Protein AF-A0A2W6WNW1-F1 (afdb_monomer)

Secondary structure (DSSP, 8-state):
--------SSGGGPPPHHHHHHHHHHHHHHTTTS--GGG--EEEEE--SSS--S-HHHHHHHHHT---SEEEEEPS-SSHHHHHHHHHHHHHHTTSS-----------TT----TT--HHHH---GGGHHHHHHHHHHHHHTTS-EEEEEEEETTTTEEEEEEEESSPPSSPPPS----HHHHHHHS---PPB----SEEEEEEEEEEEE-TTS-EEEEEEEEEETTS-EEEEEEETT-HHHHHHHS-TTS--TT-EEEEEEETTEEEEEES--

Mean predicted aligned error: 8.84 Å

Radius of gyration: 24.18 Å; Cα contacts (8 Å, |Δi|>4): 450; chains: 1; bounding box: 57×36×64 Å

Nearest PDB structures (foldseek):
  6a9n-assembly1_B  TM=8.132E-01  e=1.565E-01  Cutibacterium acnes
  4z19-assembly1_A-2  TM=7.990E-01  e=8.531E-01  Yersinia pestis
  8d1u-assembly1_A  TM=7.433E-01  e=6.302E-01  Escherichia coli
  4ylt-assembly1_A-2  TM=7.762E-01  e=1.023E+00  Yersinia pestis
  3il3-assembly1_A-2  TM=4.148E-01  e=1.563E+00  Haemophilus influenzae

Solvent-accessible surface area (backbone atoms only — not comparable to full-atom values): 16237 Å² total; per-residue (Å²): 87,46,79,62,86,86,84,60,97,43,81,93,68,52,79,56,69,64,61,40,50,43,52,11,49,56,37,21,26,56,67,69,76,48,76,52,63,79,66,45,50,68,46,81,40,77,48,67,89,89,60,90,67,96,54,60,54,64,49,45,27,61,76,65,69,41,82,41,84,39,71,42,77,39,73,82,26,21,12,44,41,39,41,49,59,47,51,51,30,49,38,15,76,70,70,77,46,82,88,70,74,54,72,90,80,92,81,71,93,84,63,82,92,53,78,54,72,43,66,94,72,59,50,66,81,74,25,60,45,40,49,56,40,48,44,37,44,55,64,54,28,75,80,45,59,73,50,82,46,77,21,49,12,85,91,73,79,42,77,28,77,41,22,49,55,57,64,81,50,96,61,82,82,70,81,81,74,78,55,57,71,59,47,63,71,66,64,63,86,76,64,53,79,46,84,68,65,72,42,59,33,23,29,68,44,75,52,75,43,64,45,98,86,69,47,67,65,28,34,42,35,36,27,33,35,86,85,60,33,31,32,59,32,34,25,60,56,83,42,56,75,43,49,53,56,59,69,32,94,90,45,79,39,57,66,44,48,22,38,34,37,77,56,84,99,40,47,35,43,43,56,60,90,123

Foldseek 3Di:
DFFFDDDDPDPVPDDDVLVRVLRRVVRVQVVVVHDCLQVAQEDEAEDDPPDDDPDSQVVSCVSSVYDHVYTDYDDWWQQVVQVVLVVQLLCCLVVVHPDDEDDDDPDDPPDPPALQCDCVPNPDDTHCVLVVSVVSLVVVQVVWDKDKRWTATDPRPDIHIGMHGPDHYPDGDDNPPDCPVVCVVVVPDDAAEDEDDWAKWAFQDKDWDADPVRQTPWIKGWTQGPVRHTYIFIADSPLVVQVCCCVPPVDHRGRFMWTWDDDPPGTHTGTPDD

Structure (mmCIF, N/CA/C/O backbone):
data_AF-A0A2W6WNW1-F1
#
_entry.id   AF-A0A2W6WNW1-F1
#
loop_
_atom_site.group_PDB
_atom_site.id
_atom_site.type_symbol
_atom_site.label_atom_id
_atom_site.label_alt_id
_atom_site.label_c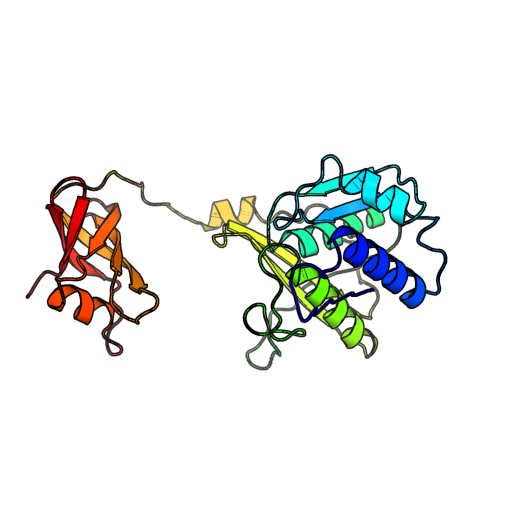omp_id
_atom_site.label_asym_id
_atom_site.label_entity_id
_atom_site.label_seq_id
_atom_site.pdbx_PDB_ins_code
_atom_site.Cartn_x
_atom_site.Cartn_y
_atom_site.Cartn_z
_atom_site.occupancy
_atom_site.B_iso_or_equiv
_atom_site.auth_seq_id
_atom_site.auth_comp_id
_atom_site.auth_asym_id
_atom_site.auth_atom_id
_atom_site.pdbx_PDB_model_num
ATOM 1 N N . MET A 1 1 ? 14.093 -5.531 -18.373 1.00 82.88 1 MET A N 1
ATOM 2 C CA . MET A 1 1 ? 13.563 -5.780 -17.007 1.00 82.88 1 MET A CA 1
ATOM 3 C C . MET A 1 1 ? 14.477 -6.738 -16.269 1.00 82.88 1 MET A C 1
ATOM 5 O O . MET A 1 1 ? 15.025 -7.634 -16.893 1.00 82.88 1 MET A O 1
ATOM 9 N N . GLY A 1 2 ? 14.669 -6.566 -14.962 1.00 78.19 2 GLY A N 1
ATOM 10 C CA . GLY A 1 2 ? 15.636 -7.367 -14.216 1.00 78.19 2 GLY A CA 1
ATOM 11 C C . GLY A 1 2 ? 15.292 -7.478 -12.740 1.00 78.19 2 GLY A C 1
ATOM 12 O O . GLY A 1 2 ? 14.710 -6.574 -12.153 1.00 78.19 2 GLY A O 1
ATOM 13 N N . GLU A 1 3 ? 15.626 -8.628 -12.166 1.00 83.50 3 GLU A N 1
ATOM 14 C CA . GLU A 1 3 ? 15.175 -9.056 -10.846 1.00 83.50 3 GLU A CA 1
ATOM 15 C C . GLU A 1 3 ? 16.278 -9.883 -10.180 1.00 83.50 3 GLU A C 1
ATOM 17 O O . GLU A 1 3 ? 16.820 -10.810 -10.790 1.00 83.50 3 GLU A O 1
ATOM 22 N N . ALA A 1 4 ? 16.610 -9.553 -8.934 1.00 84.62 4 ALA A N 1
ATOM 23 C CA . ALA A 1 4 ? 17.561 -10.281 -8.103 1.00 84.62 4 ALA A CA 1
ATOM 24 C C . ALA A 1 4 ? 16.885 -10.677 -6.784 1.00 84.62 4 ALA A C 1
ATOM 26 O O . ALA A 1 4 ? 16.105 -9.909 -6.224 1.00 84.62 4 ALA A O 1
ATOM 27 N N . ILE A 1 5 ? 17.172 -11.890 -6.314 1.00 85.19 5 ILE A N 1
ATOM 28 C CA . ILE A 1 5 ? 16.645 -12.458 -5.072 1.00 85.19 5 ILE A CA 1
ATOM 29 C C . ILE A 1 5 ? 17.810 -13.182 -4.398 1.00 85.19 5 ILE A C 1
ATOM 31 O O . ILE A 1 5 ? 18.483 -13.980 -5.049 1.00 85.19 5 ILE A O 1
ATOM 35 N N . ASP A 1 6 ? 18.018 -12.912 -3.113 1.00 87.56 6 ASP A N 1
ATOM 36 C CA . ASP A 1 6 ? 18.934 -13.649 -2.243 1.00 87.56 6 ASP A CA 1
ATOM 37 C C . ASP A 1 6 ? 18.131 -14.401 -1.169 1.00 87.56 6 ASP A C 1
ATOM 39 O O . ASP A 1 6 ? 17.056 -13.956 -0.756 1.00 87.56 6 ASP A O 1
ATOM 43 N N . ARG A 1 7 ? 18.618 -15.579 -0.775 1.00 86.81 7 ARG A N 1
ATOM 44 C CA . ARG A 1 7 ? 17.990 -16.493 0.196 1.00 86.81 7 ARG A CA 1
ATOM 45 C C . ARG A 1 7 ? 19.081 -17.205 1.011 1.00 86.81 7 ARG A C 1
ATOM 47 O O . ARG A 1 7 ? 19.266 -18.414 0.859 1.00 86.81 7 ARG A O 1
ATOM 54 N N . PRO A 1 8 ? 19.838 -16.469 1.840 1.00 87.56 8 PRO A N 1
ATOM 55 C CA . PRO A 1 8 ? 20.945 -17.026 2.602 1.00 87.56 8 PRO A CA 1
ATOM 56 C C . PRO A 1 8 ? 20.422 -17.893 3.754 1.00 87.56 8 PRO A C 1
ATOM 58 O O . PRO A 1 8 ? 19.382 -17.605 4.345 1.00 87.56 8 PRO A O 1
ATOM 61 N N . ALA A 1 9 ? 21.180 -18.923 4.135 1.00 84.25 9 ALA A N 1
ATOM 62 C CA . ALA A 1 9 ? 20.860 -19.735 5.314 1.00 84.25 9 ALA A CA 1
ATOM 63 C C . ALA A 1 9 ? 21.088 -18.984 6.646 1.00 84.25 9 ALA A C 1
ATOM 65 O O . ALA A 1 9 ? 20.554 -19.384 7.677 1.00 84.25 9 ALA A O 1
ATOM 66 N N . ALA A 1 10 ? 21.869 -17.896 6.632 1.00 85.81 10 ALA A N 1
ATOM 67 C CA . ALA A 1 10 ? 22.155 -17.061 7.793 1.00 85.81 10 ALA A CA 1
ATOM 68 C C . ALA A 1 10 ? 22.106 -15.570 7.425 1.00 85.81 10 ALA A C 1
ATOM 70 O O . ALA A 1 10 ? 22.651 -15.153 6.407 1.00 85.81 10 ALA A O 1
ATOM 71 N N . ILE A 1 11 ? 21.514 -14.741 8.293 1.00 81.19 11 ILE A N 1
ATOM 72 C CA . ILE A 1 11 ? 21.377 -13.287 8.063 1.00 81.19 11 ILE A CA 1
ATOM 73 C C . ILE A 1 11 ? 22.749 -12.605 7.910 1.00 81.19 11 ILE A C 1
ATOM 75 O O . ILE A 1 11 ? 22.889 -11.669 7.130 1.00 81.19 11 ILE A O 1
ATOM 79 N N . ALA A 1 12 ? 23.782 -13.112 8.592 1.00 86.62 12 ALA A N 1
ATOM 80 C CA . ALA A 1 12 ? 25.149 -12.594 8.514 1.00 86.62 12 ALA A CA 1
ATOM 81 C C . ALA A 1 12 ? 25.817 -12.757 7.131 1.00 86.62 12 ALA A C 1
ATOM 83 O O . ALA A 1 12 ? 26.844 -12.131 6.887 1.00 86.62 12 ALA A O 1
ATOM 84 N N . THR A 1 13 ? 25.256 -13.575 6.230 1.00 87.56 13 THR A N 1
ATOM 85 C CA . THR A 1 13 ? 25.737 -13.734 4.845 1.00 87.56 13 THR A CA 1
ATOM 86 C C . THR A 1 13 ? 24.757 -13.172 3.811 1.00 87.56 13 THR A C 1
ATOM 88 O O . THR A 1 13 ? 24.872 -13.505 2.634 1.00 87.56 13 THR A O 1
ATOM 91 N N . ALA A 1 14 ? 23.773 -12.368 4.231 1.00 88.00 14 ALA A N 1
ATOM 92 C CA . ALA A 1 14 ? 22.822 -11.737 3.323 1.00 88.00 14 ALA A CA 1
ATOM 93 C C . ALA A 1 14 ? 23.491 -10.653 2.472 1.00 88.00 14 ALA A C 1
ATOM 95 O O . ALA A 1 14 ? 24.240 -9.817 2.983 1.00 88.00 14 ALA A O 1
ATOM 96 N N . LEU A 1 15 ? 23.184 -10.639 1.176 1.00 89.12 15 LEU A N 1
ATOM 97 C CA . LEU A 1 15 ? 23.658 -9.599 0.274 1.00 89.12 15 LEU A CA 1
ATOM 98 C C . LEU A 1 15 ? 23.018 -8.248 0.610 1.00 89.12 15 LEU A C 1
ATOM 100 O O . LEU A 1 15 ? 21.803 -8.121 0.770 1.00 89.12 15 LEU A O 1
ATOM 104 N N . GLU A 1 16 ? 23.858 -7.216 0.665 1.00 88.44 16 GLU A N 1
ATOM 105 C CA . GLU A 1 16 ? 23.424 -5.841 0.885 1.00 88.44 16 GLU A CA 1
ATOM 106 C C . GLU A 1 16 ? 22.397 -5.407 -0.189 1.00 88.44 16 GLU A C 1
ATOM 108 O O . GLU A 1 16 ? 22.622 -5.650 -1.380 1.00 88.44 16 GLU A O 1
ATOM 113 N N . PRO A 1 17 ? 21.301 -4.709 0.176 1.00 83.69 17 PRO A N 1
ATOM 114 C CA . PRO A 1 17 ? 20.263 -4.301 -0.773 1.00 83.69 17 PRO A CA 1
ATOM 115 C C . PRO A 1 17 ? 20.755 -3.555 -2.027 1.00 83.69 17 PRO A C 1
ATOM 117 O O . PRO A 1 17 ? 20.192 -3.761 -3.103 1.00 83.69 17 PRO A O 1
ATOM 120 N N . ARG A 1 18 ? 21.828 -2.746 -1.943 1.00 85.56 18 ARG A N 1
ATOM 121 C CA . ARG A 1 18 ? 22.409 -2.075 -3.127 1.00 85.56 18 ARG A CA 1
ATOM 122 C C . ARG A 1 18 ? 23.019 -3.062 -4.127 1.00 85.56 18 ARG A C 1
ATOM 124 O O . ARG A 1 18 ? 22.884 -2.866 -5.328 1.00 85.56 18 ARG A O 1
ATOM 131 N N . THR A 1 19 ? 23.613 -4.158 -3.650 1.00 89.12 19 THR A N 1
ATOM 132 C CA . THR A 1 19 ? 24.190 -5.223 -4.487 1.00 89.12 19 THR A CA 1
ATOM 133 C C . THR A 1 19 ? 23.095 -5.933 -5.281 1.00 89.12 19 THR A C 1
ATOM 135 O O . THR A 1 19 ? 23.258 -6.205 -6.472 1.00 89.12 19 THR A O 1
ATOM 138 N N . LEU A 1 20 ? 21.943 -6.170 -4.643 1.00 87.00 20 LEU A N 1
ATOM 139 C CA . LEU A 1 20 ? 20.759 -6.732 -5.294 1.00 87.00 20 LEU A CA 1
ATOM 140 C C . LEU A 1 20 ? 20.159 -5.756 -6.316 1.00 87.00 20 LEU A C 1
ATOM 142 O O . LEU A 1 20 ? 19.836 -6.172 -7.427 1.00 87.00 20 LEU A O 1
ATOM 146 N N . ALA A 1 21 ? 20.074 -4.463 -5.987 1.00 83.62 21 ALA A N 1
ATOM 147 C CA . ALA A 1 21 ? 19.634 -3.427 -6.924 1.00 83.62 21 ALA A CA 1
ATOM 148 C C . ALA A 1 21 ? 20.571 -3.308 -8.142 1.00 83.62 21 ALA A C 1
ATOM 150 O O . ALA A 1 21 ? 20.100 -3.241 -9.278 1.00 83.62 21 ALA A O 1
ATOM 151 N N . ALA A 1 22 ? 21.890 -3.360 -7.932 1.00 85.50 22 ALA A N 1
ATOM 152 C CA . ALA A 1 22 ? 22.883 -3.290 -8.999 1.00 85.50 22 ALA A CA 1
ATOM 153 C C . ALA A 1 22 ? 22.804 -4.497 -9.951 1.00 85.50 22 ALA A C 1
ATOM 155 O O . ALA A 1 22 ? 22.812 -4.321 -11.169 1.00 85.50 22 ALA A O 1
ATOM 156 N N . GLU A 1 23 ? 22.678 -5.726 -9.441 1.00 89.00 23 GLU A N 1
ATOM 157 C CA . GLU A 1 23 ? 22.500 -6.901 -10.309 1.00 89.00 23 GLU A CA 1
ATOM 158 C C . GLU A 1 23 ? 21.096 -6.962 -10.939 1.00 89.00 23 GLU A C 1
ATOM 160 O O . GLU A 1 23 ? 20.965 -7.414 -12.075 1.00 89.00 23 GLU A O 1
ATOM 165 N N . ALA A 1 24 ? 20.047 -6.440 -10.293 1.00 83.62 24 ALA A N 1
ATOM 166 C CA . ALA A 1 24 ? 18.742 -6.269 -10.937 1.00 83.62 24 ALA A CA 1
ATOM 167 C C . ALA A 1 24 ? 18.817 -5.282 -12.121 1.00 83.62 24 ALA A C 1
ATOM 169 O O . ALA A 1 24 ? 18.303 -5.583 -13.199 1.00 83.62 24 ALA A O 1
ATOM 170 N N . ALA A 1 25 ? 19.527 -4.159 -11.976 1.00 79.44 25 ALA A N 1
ATOM 171 C CA . ALA A 1 25 ? 19.764 -3.210 -13.064 1.00 79.44 25 ALA A CA 1
ATOM 172 C C . ALA A 1 25 ? 20.634 -3.812 -14.187 1.00 79.44 25 ALA A C 1
ATOM 174 O O . ALA A 1 25 ? 20.273 -3.713 -15.359 1.00 79.44 25 ALA A O 1
ATOM 175 N N . ARG A 1 26 ? 21.713 -4.541 -13.859 1.00 87.12 26 ARG A N 1
ATOM 176 C CA . ARG A 1 26 ? 22.512 -5.272 -14.865 1.00 87.12 26 ARG A CA 1
ATOM 177 C C . ARG A 1 26 ? 21.722 -6.386 -15.561 1.00 87.12 26 ARG A C 1
ATOM 179 O O . ARG A 1 26 ? 21.940 -6.627 -16.743 1.00 87.12 26 ARG A O 1
ATOM 186 N N . ARG A 1 27 ? 20.774 -7.046 -14.887 1.00 84.88 27 ARG A N 1
ATOM 187 C CA . ARG A 1 27 ? 19.812 -7.961 -15.535 1.00 84.88 27 ARG A CA 1
ATOM 188 C C . ARG A 1 27 ? 18.877 -7.216 -16.480 1.00 84.88 27 ARG A C 1
ATOM 190 O O . ARG A 1 27 ? 18.616 -7.718 -17.567 1.00 84.88 27 ARG A O 1
ATOM 197 N N . ALA A 1 28 ? 18.409 -6.030 -16.090 1.00 75.88 28 ALA A N 1
ATOM 198 C CA . ALA A 1 28 ? 17.516 -5.221 -16.909 1.00 75.88 28 ALA A CA 1
ATOM 199 C C . ALA A 1 28 ? 18.170 -4.727 -18.203 1.00 75.88 28 ALA A C 1
ATOM 201 O O . ALA A 1 28 ? 17.487 -4.712 -19.224 1.00 75.88 28 ALA A O 1
ATOM 202 N N . ASP A 1 29 ? 19.463 -4.402 -18.153 1.00 80.56 29 ASP A N 1
ATOM 203 C CA . ASP A 1 29 ? 20.300 -4.066 -19.308 1.00 80.56 29 ASP A CA 1
ATOM 204 C C . ASP A 1 29 ? 20.445 -5.255 -20.269 1.00 80.56 29 ASP A C 1
ATOM 206 O O . ASP A 1 29 ? 20.087 -5.154 -21.441 1.00 80.56 29 ASP A O 1
ATOM 210 N N . ARG A 1 30 ? 20.869 -6.422 -19.756 1.00 86.62 30 ARG A N 1
ATOM 211 C CA . ARG A 1 30 ? 21.022 -7.661 -20.547 1.00 86.62 30 ARG A CA 1
ATOM 212 C C . ARG A 1 30 ? 19.707 -8.094 -21.213 1.00 86.62 30 ARG A C 1
ATOM 214 O O . ARG A 1 30 ? 19.707 -8.462 -22.381 1.00 86.62 30 ARG A O 1
ATOM 221 N N . ASP A 1 31 ? 18.586 -7.994 -20.498 1.00 79.50 31 ASP A N 1
ATOM 222 C CA . ASP A 1 31 ? 17.228 -8.281 -20.998 1.00 79.50 31 ASP A CA 1
ATOM 223 C C . ASP A 1 31 ? 16.718 -7.268 -22.050 1.00 79.50 31 ASP A C 1
ATOM 225 O O . ASP A 1 31 ? 15.721 -7.528 -22.721 1.00 79.50 31 ASP A O 1
ATOM 229 N N . ALA A 1 32 ? 17.398 -6.128 -22.210 1.00 75.25 32 ALA A N 1
ATOM 230 C CA . ALA A 1 32 ? 17.110 -5.103 -23.215 1.00 75.25 32 ALA A CA 1
ATOM 231 C C . ALA A 1 32 ? 18.120 -5.081 -24.386 1.00 75.25 32 ALA A C 1
ATOM 233 O O . ALA A 1 32 ? 18.052 -4.189 -25.227 1.00 75.25 32 ALA A O 1
ATOM 234 N N . GLY A 1 33 ? 19.044 -6.050 -24.454 1.00 83.00 33 GLY A N 1
ATOM 235 C CA . GLY A 1 33 ? 20.086 -6.146 -25.489 1.00 83.00 33 GLY A CA 1
ATOM 236 C C . GLY A 1 33 ? 21.469 -5.627 -25.071 1.00 83.00 33 GLY A C 1
ATOM 237 O O . GLY A 1 33 ? 22.445 -5.890 -25.768 1.00 83.00 33 GLY A O 1
ATOM 238 N N . GLY A 1 34 ? 21.571 -4.983 -23.905 1.00 83.44 34 GLY A N 1
ATOM 239 C CA . GLY A 1 34 ? 22.820 -4.504 -23.312 1.00 83.44 34 GLY A CA 1
ATOM 240 C C . GLY A 1 34 ? 23.240 -3.088 -23.725 1.00 83.44 34 GLY A C 1
ATOM 241 O O . GLY A 1 34 ? 22.892 -2.595 -24.795 1.00 83.44 34 GLY A O 1
ATOM 242 N N . GLY A 1 35 ? 24.026 -2.437 -22.865 1.00 81.69 35 GLY A N 1
ATOM 243 C CA . GLY A 1 35 ? 24.667 -1.145 -23.147 1.00 81.69 35 GLY A CA 1
ATOM 244 C C . GLY A 1 35 ? 23.794 0.093 -22.911 1.00 81.69 35 GLY A C 1
ATOM 245 O O . GLY A 1 35 ? 24.261 1.211 -23.124 1.00 81.69 35 GLY A O 1
ATOM 246 N N . LEU A 1 36 ? 22.562 -0.073 -22.424 1.00 80.31 36 LEU A N 1
ATOM 247 C CA . LEU A 1 36 ? 21.674 1.032 -22.057 1.00 80.31 36 LEU A CA 1
ATOM 248 C C . LEU A 1 36 ? 22.065 1.674 -20.721 1.00 80.31 36 LEU A C 1
ATOM 250 O O . LEU A 1 36 ? 21.817 2.864 -20.551 1.00 80.31 36 LEU A O 1
ATOM 254 N N . LEU A 1 37 ? 22.711 0.938 -19.804 1.00 79.06 37 LEU A N 1
ATOM 255 C CA . LEU A 1 37 ? 23.227 1.478 -18.532 1.00 79.06 37 LEU A CA 1
ATOM 256 C C . LEU A 1 37 ? 24.061 2.752 -18.731 1.00 79.06 37 LEU A C 1
ATOM 258 O O . LEU A 1 37 ? 23.807 3.761 -18.080 1.00 79.06 37 LEU A O 1
ATOM 262 N N . ALA A 1 38 ? 25.003 2.732 -19.677 1.00 81.69 38 ALA A N 1
ATOM 263 C CA . ALA A 1 38 ? 25.874 3.869 -19.986 1.00 81.69 38 ALA A CA 1
ATOM 264 C C . ALA A 1 38 ? 25.139 5.065 -20.635 1.00 81.69 38 ALA A C 1
ATOM 266 O O . ALA A 1 38 ? 25.735 6.124 -20.814 1.00 81.69 38 ALA A O 1
ATOM 267 N N . ALA A 1 39 ? 23.860 4.903 -20.988 1.00 78.50 39 ALA A N 1
ATOM 268 C CA . ALA A 1 39 ? 22.992 5.935 -21.550 1.00 78.50 39 ALA A CA 1
ATOM 269 C C . ALA A 1 39 ? 21.861 6.372 -20.593 1.00 78.50 39 ALA A C 1
ATOM 271 O O . ALA A 1 39 ? 20.956 7.091 -21.023 1.00 78.50 39 ALA A O 1
ATOM 272 N N . ILE A 1 40 ? 21.878 5.942 -19.321 1.00 76.69 40 ILE A N 1
ATOM 273 C CA . ILE A 1 40 ? 20.896 6.373 -18.314 1.00 76.69 40 ILE A CA 1
ATOM 274 C C . ILE A 1 40 ? 21.139 7.839 -17.939 1.00 76.69 40 ILE A C 1
ATOM 276 O O . ILE A 1 40 ? 22.176 8.200 -17.392 1.00 76.69 40 ILE A O 1
ATOM 280 N N . ASP A 1 41 ? 20.130 8.667 -18.194 1.00 79.06 41 ASP A N 1
ATOM 281 C CA . ASP A 1 41 ? 20.033 10.074 -17.799 1.00 79.06 41 ASP A CA 1
ATOM 282 C C . ASP A 1 41 ? 19.356 10.268 -16.433 1.00 79.06 41 ASP A C 1
ATOM 284 O O . ASP A 1 41 ? 19.661 11.232 -15.733 1.00 79.06 41 ASP A O 1
ATOM 288 N N . ALA A 1 42 ? 18.473 9.350 -16.027 1.00 77.19 42 ALA A N 1
ATOM 289 C CA . ALA A 1 42 ? 17.718 9.438 -14.781 1.00 77.19 42 ALA A CA 1
ATOM 290 C C . ALA A 1 42 ? 17.700 8.130 -13.970 1.00 77.19 42 ALA A C 1
ATOM 292 O O . ALA A 1 42 ? 17.282 7.083 -14.468 1.00 77.19 42 ALA A O 1
ATOM 293 N N . LEU A 1 43 ? 18.070 8.213 -12.686 1.00 81.69 43 LEU A N 1
ATOM 294 C CA . LEU A 1 43 ? 18.004 7.121 -11.709 1.00 81.69 43 LEU A CA 1
ATOM 295 C C . LEU A 1 43 ? 17.068 7.470 -10.540 1.00 81.69 43 LEU A C 1
AT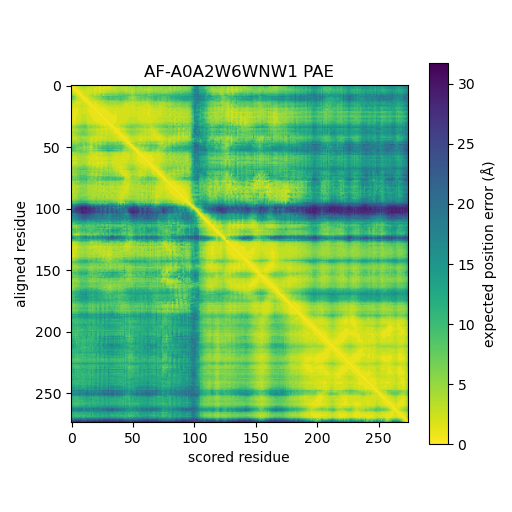OM 297 O O . LEU A 1 43 ? 17.419 8.254 -9.657 1.00 81.69 43 LEU A O 1
ATOM 301 N N . ASP A 1 44 ? 15.901 6.827 -10.504 1.00 79.62 44 ASP A N 1
ATOM 302 C CA . ASP A 1 44 ? 14.956 6.889 -9.385 1.00 79.62 44 ASP A CA 1
ATOM 303 C C . ASP A 1 44 ? 15.021 5.600 -8.549 1.00 79.62 44 ASP A C 1
ATOM 305 O O . ASP A 1 44 ? 14.864 4.495 -9.073 1.00 79.62 44 ASP A O 1
ATOM 309 N N . ILE A 1 45 ? 15.223 5.737 -7.238 1.00 79.00 45 ILE A N 1
ATOM 310 C CA . ILE A 1 45 ? 15.326 4.632 -6.275 1.00 79.00 45 ILE A CA 1
ATOM 311 C C . ILE A 1 45 ? 14.132 4.663 -5.316 1.00 79.00 45 ILE A C 1
ATOM 313 O O . ILE A 1 45 ? 13.770 5.709 -4.782 1.00 79.00 45 ILE A O 1
ATOM 317 N N . VAL A 1 46 ? 13.535 3.500 -5.061 1.00 77.31 46 VAL A N 1
ATOM 318 C CA . VAL A 1 46 ? 12.495 3.301 -4.039 1.00 77.31 46 VAL A CA 1
ATOM 319 C C . VAL A 1 46 ? 13.175 3.105 -2.677 1.00 77.31 46 VAL A C 1
ATOM 321 O O . VAL A 1 46 ? 14.046 2.243 -2.567 1.00 77.31 46 VAL A O 1
ATOM 324 N N . ASN A 1 47 ? 12.802 3.872 -1.641 1.00 75.81 47 ASN A N 1
ATOM 325 C CA . ASN A 1 47 ? 13.535 3.855 -0.367 1.00 75.81 47 ASN A CA 1
ATOM 326 C C . ASN A 1 47 ? 13.652 2.459 0.272 1.00 75.81 47 ASN A C 1
ATOM 328 O O . ASN A 1 47 ? 12.660 1.759 0.504 1.00 75.81 47 ASN A O 1
ATOM 332 N N . ILE A 1 48 ? 14.887 2.128 0.653 1.00 75.00 48 ILE A N 1
ATOM 333 C CA . ILE A 1 48 ? 15.278 0.895 1.330 1.00 75.00 48 ILE A CA 1
ATOM 334 C C . ILE A 1 48 ? 15.085 1.091 2.838 1.00 75.00 48 ILE A C 1
ATOM 336 O O . ILE A 1 48 ? 15.778 1.880 3.468 1.00 75.00 48 ILE A O 1
ATOM 340 N N . ALA A 1 49 ? 14.122 0.384 3.433 1.00 72.00 49 ALA A N 1
ATOM 341 C CA . ALA A 1 49 ? 13.805 0.521 4.860 1.00 72.00 49 ALA A CA 1
ATOM 342 C C . ALA A 1 49 ? 14.644 -0.387 5.786 1.00 72.00 49 ALA A C 1
ATOM 344 O O . ALA A 1 49 ? 14.627 -0.206 7.000 1.00 72.00 49 ALA A O 1
ATOM 345 N N . SER A 1 50 ? 15.336 -1.388 5.233 1.00 72.25 50 SER A N 1
ATOM 346 C CA . SER A 1 50 ? 16.006 -2.456 5.992 1.00 72.25 50 SER A CA 1
ATOM 347 C C . SER A 1 50 ? 17.468 -2.171 6.345 1.00 72.25 50 SER A C 1
ATOM 349 O O . SER A 1 50 ? 17.975 -2.740 7.307 1.00 72.25 50 SER A O 1
ATOM 351 N N . TRP A 1 51 ? 18.148 -1.323 5.573 1.00 76.19 51 TRP A N 1
ATOM 352 C CA . TRP A 1 51 ? 19.537 -0.896 5.772 1.00 76.19 51 TRP A CA 1
ATOM 353 C C . TRP A 1 51 ? 19.586 0.632 5.655 1.00 76.19 51 TRP A C 1
ATOM 355 O O . TRP A 1 51 ? 18.772 1.211 4.938 1.00 76.19 51 TRP A O 1
ATOM 365 N N . ARG A 1 52 ? 20.518 1.289 6.355 1.00 75.88 52 ARG A N 1
ATOM 366 C CA . ARG A 1 52 ? 20.744 2.738 6.224 1.00 75.88 52 ARG A CA 1
ATOM 367 C C . ARG A 1 52 ? 21.910 3.013 5.279 1.00 75.88 52 ARG A C 1
ATOM 369 O O . ARG A 1 52 ? 22.932 2.339 5.353 1.00 75.88 52 ARG A O 1
ATOM 376 N N . HIS A 1 53 ? 21.752 4.044 4.456 1.00 77.94 53 HIS A N 1
ATOM 377 C CA . HIS A 1 53 ? 22.730 4.521 3.482 1.00 77.94 53 HIS A CA 1
ATOM 378 C C . HIS A 1 53 ? 22.722 6.048 3.483 1.00 77.94 53 HIS A C 1
ATOM 380 O O . HIS A 1 53 ? 21.643 6.634 3.426 1.00 77.94 53 HIS A O 1
ATOM 386 N N . ASP A 1 54 ? 23.895 6.683 3.510 1.00 78.12 54 ASP A N 1
ATOM 387 C CA . ASP A 1 54 ? 23.992 8.153 3.525 1.00 78.12 54 ASP A CA 1
ATOM 388 C C . ASP A 1 54 ? 23.602 8.767 2.166 1.00 78.12 54 ASP A C 1
ATOM 390 O O . ASP A 1 54 ? 22.876 9.755 2.107 1.00 78.12 54 ASP A O 1
ATOM 394 N N . ASP A 1 55 ? 24.028 8.134 1.066 1.00 82.88 55 ASP A N 1
ATOM 395 C CA . ASP A 1 55 ? 23.538 8.391 -0.295 1.00 82.88 55 ASP A CA 1
ATOM 396 C C . ASP A 1 55 ? 23.511 7.072 -1.091 1.00 82.88 55 ASP A C 1
ATOM 398 O O . ASP A 1 55 ? 24.498 6.659 -1.711 1.00 82.88 55 ASP A O 1
ATOM 402 N N . ILE A 1 56 ? 22.359 6.391 -1.063 1.00 82.62 56 ILE A N 1
ATOM 403 C CA . ILE A 1 56 ? 22.116 5.163 -1.838 1.00 82.62 56 ILE A CA 1
ATOM 404 C C . ILE A 1 56 ? 22.184 5.402 -3.355 1.00 82.62 56 ILE A C 1
ATOM 406 O O . ILE A 1 56 ? 22.547 4.490 -4.096 1.00 82.62 56 ILE A O 1
ATOM 410 N N . ALA A 1 57 ? 21.886 6.615 -3.831 1.00 79.19 57 ALA A N 1
ATOM 411 C CA . ALA A 1 57 ? 21.909 6.924 -5.255 1.00 79.19 57 ALA A CA 1
ATOM 412 C C . ALA A 1 57 ? 23.348 7.056 -5.765 1.00 79.19 57 ALA A C 1
ATOM 414 O O . ALA A 1 57 ? 23.708 6.385 -6.727 1.00 79.19 57 ALA A O 1
ATOM 415 N N . ALA A 1 58 ? 24.213 7.814 -5.082 1.00 84.38 58 ALA A N 1
ATOM 416 C CA . ALA A 1 58 ? 25.637 7.864 -5.422 1.00 84.38 58 ALA A CA 1
ATOM 417 C C . ALA A 1 58 ? 26.346 6.513 -5.226 1.00 84.38 58 ALA A C 1
ATOM 419 O O . ALA A 1 58 ? 27.257 6.190 -5.990 1.00 84.38 58 ALA A O 1
ATOM 420 N N . LEU A 1 59 ? 25.941 5.706 -4.236 1.00 86.94 59 LEU A N 1
ATOM 421 C CA . LEU A 1 59 ? 26.427 4.329 -4.090 1.00 86.94 59 LEU A CA 1
ATOM 422 C C . LEU A 1 59 ? 26.065 3.475 -5.313 1.00 86.94 59 LEU A C 1
ATOM 424 O O . LEU A 1 59 ? 26.958 2.882 -5.917 1.00 86.94 59 LEU A O 1
ATOM 428 N N . LEU A 1 60 ? 24.791 3.464 -5.718 1.00 84.38 60 LEU A N 1
ATOM 429 C CA . LEU A 1 60 ? 24.328 2.662 -6.851 1.00 84.38 60 LEU A CA 1
ATOM 430 C C . LEU A 1 60 ? 24.900 3.153 -8.193 1.00 84.38 60 LEU A C 1
ATOM 432 O O . LEU A 1 60 ? 25.262 2.326 -9.027 1.00 84.38 60 LEU A O 1
ATOM 436 N N . CYS A 1 61 ? 25.068 4.468 -8.383 1.00 85.81 61 CYS A N 1
ATOM 437 C CA . CYS A 1 61 ? 25.762 5.033 -9.545 1.00 85.81 61 CYS A CA 1
ATOM 438 C C . CYS A 1 61 ? 27.211 4.531 -9.652 1.00 85.81 61 CYS A C 1
ATOM 440 O O . CYS A 1 61 ? 27.632 4.111 -10.731 1.00 85.81 61 CYS A O 1
ATOM 442 N N . ARG A 1 62 ? 27.958 4.491 -8.535 1.00 89.56 62 ARG A N 1
ATOM 443 C CA . ARG A 1 62 ? 29.318 3.919 -8.502 1.00 89.56 62 ARG A CA 1
ATOM 444 C C . ARG A 1 62 ? 29.320 2.419 -8.788 1.00 89.56 62 ARG A C 1
ATOM 446 O O . ARG A 1 62 ? 30.108 1.975 -9.616 1.00 89.56 62 ARG A O 1
ATOM 453 N N . ASP A 1 63 ? 28.429 1.653 -8.157 1.00 88.75 63 ASP A N 1
ATOM 454 C CA . ASP A 1 63 ? 28.337 0.200 -8.368 1.00 88.75 63 ASP A CA 1
ATOM 455 C C . ASP A 1 63 ? 27.968 -0.152 -9.826 1.00 88.75 63 ASP A C 1
ATOM 457 O O . ASP A 1 63 ? 28.387 -1.193 -10.344 1.00 88.75 63 ASP A O 1
ATOM 461 N N . LEU A 1 64 ? 27.198 0.702 -10.510 1.00 84.88 64 LEU A N 1
ATOM 462 C CA . LEU A 1 64 ? 26.806 0.543 -11.916 1.00 84.88 64 LEU A CA 1
ATOM 463 C C . LEU A 1 64 ? 27.756 1.200 -12.931 1.00 84.88 64 LEU A C 1
ATOM 465 O O . LEU A 1 64 ? 27.642 0.880 -14.112 1.00 84.88 64 LEU A O 1
ATOM 469 N N . ALA A 1 65 ? 28.691 2.045 -12.487 1.00 90.12 65 ALA A N 1
ATOM 470 C CA . ALA A 1 65 ? 29.550 2.891 -13.324 1.00 90.12 65 ALA A CA 1
ATOM 471 C C . ALA A 1 65 ? 28.762 3.822 -14.276 1.00 90.12 65 ALA A C 1
ATOM 473 O O . ALA A 1 65 ? 29.041 3.892 -15.473 1.00 90.12 65 ALA A O 1
ATOM 474 N N . ILE A 1 66 ? 27.772 4.537 -13.727 1.00 84.31 66 ILE A N 1
ATOM 475 C CA . ILE A 1 66 ? 26.914 5.502 -14.441 1.00 84.31 66 ILE A CA 1
ATOM 476 C C . ILE A 1 66 ? 26.939 6.876 -13.754 1.00 84.31 66 ILE A C 1
ATOM 478 O O . ILE A 1 66 ? 27.135 6.950 -12.541 1.00 84.31 66 ILE A O 1
ATOM 482 N N . ASP A 1 67 ? 26.691 7.950 -14.509 1.00 85.75 67 ASP A N 1
ATOM 483 C CA . ASP A 1 67 ? 26.588 9.326 -13.990 1.00 85.75 67 ASP A CA 1
ATOM 484 C C . ASP A 1 67 ? 25.339 10.044 -14.557 1.00 85.75 67 ASP A C 1
ATOM 486 O O . ASP A 1 67 ? 25.437 10.845 -15.490 1.00 85.75 67 ASP A O 1
ATOM 490 N N . PRO A 1 68 ? 24.130 9.694 -14.074 1.00 81.81 68 PRO A N 1
ATOM 491 C CA . PRO A 1 68 ? 22.873 10.266 -14.549 1.00 81.81 68 PRO A CA 1
ATOM 492 C C . PRO A 1 68 ? 22.689 11.708 -14.055 1.00 81.81 68 PRO A C 1
ATOM 494 O O . PRO A 1 68 ? 22.956 12.028 -12.894 1.00 81.81 68 PRO A O 1
ATOM 497 N N . THR A 1 69 ? 22.153 12.576 -14.917 1.00 80.56 69 THR A N 1
ATOM 498 C CA . THR A 1 69 ? 21.885 13.986 -14.588 1.00 80.56 69 THR A CA 1
ATOM 499 C C . THR A 1 69 ? 20.776 14.144 -13.545 1.00 80.56 69 THR A C 1
ATOM 501 O O . THR A 1 69 ? 20.811 15.092 -12.760 1.00 80.56 69 THR A O 1
ATOM 504 N N . LEU A 1 70 ? 19.825 13.203 -13.486 1.00 75.94 70 LEU A N 1
ATOM 505 C CA . LEU A 1 70 ? 18.842 13.088 -12.410 1.00 75.94 70 LEU A CA 1
ATOM 506 C C . LEU A 1 70 ? 19.143 11.866 -11.530 1.00 75.94 70 LEU A C 1
ATOM 508 O O . LEU A 1 70 ? 19.213 10.737 -12.011 1.00 75.94 70 LEU A O 1
ATOM 512 N N . ARG A 1 71 ? 19.229 12.077 -10.215 1.00 80.38 71 ARG A N 1
ATOM 513 C CA . ARG A 1 71 ? 19.336 11.012 -9.207 1.00 80.38 71 ARG A CA 1
ATOM 514 C C . ARG A 1 71 ? 18.449 11.322 -8.004 1.00 80.38 71 ARG A C 1
ATOM 516 O O . ARG A 1 71 ? 18.540 12.416 -7.452 1.00 80.38 71 ARG A O 1
ATOM 523 N N . ALA A 1 72 ? 17.602 10.377 -7.599 1.00 74.19 72 ALA A N 1
ATOM 524 C CA . ALA A 1 72 ? 16.659 10.565 -6.497 1.00 74.19 72 ALA A CA 1
ATOM 525 C C . ALA A 1 72 ? 16.396 9.270 -5.714 1.00 74.19 72 ALA A C 1
ATOM 527 O O . ALA A 1 72 ? 16.285 8.190 -6.292 1.00 74.19 72 ALA A O 1
ATOM 528 N N . CYS A 1 73 ? 16.224 9.391 -4.395 1.00 75.62 73 CYS A N 1
ATOM 529 C CA . CYS A 1 73 ? 15.651 8.348 -3.544 1.00 75.62 73 CYS A CA 1
ATOM 530 C C . CYS A 1 73 ? 14.278 8.824 -3.052 1.00 75.62 73 CYS A C 1
ATOM 532 O O . CYS A 1 73 ? 14.158 9.924 -2.511 1.00 75.62 73 CYS A O 1
ATOM 534 N N . HIS A 1 74 ? 13.240 8.021 -3.274 1.00 77.50 74 HIS A N 1
ATOM 535 C CA . HIS A 1 74 ? 11.842 8.396 -3.057 1.00 77.50 74 HIS A CA 1
ATOM 536 C C . HIS A 1 74 ? 11.278 7.806 -1.762 1.00 77.50 74 HIS A C 1
ATOM 538 O O . HIS A 1 74 ? 11.608 6.661 -1.450 1.00 77.50 74 HIS A O 1
ATOM 544 N N . PRO A 1 75 ? 10.396 8.531 -1.041 1.00 75.19 75 PRO A N 1
ATOM 545 C CA . PRO A 1 75 ? 9.804 8.077 0.218 1.00 75.19 75 PRO A CA 1
ATOM 546 C C . PRO A 1 75 ? 9.177 6.676 0.183 1.00 75.19 75 PRO A C 1
ATOM 548 O O . PRO A 1 75 ? 8.809 6.149 -0.866 1.00 75.19 75 PRO A O 1
ATOM 551 N N . VAL A 1 76 ? 9.008 6.094 1.373 1.00 74.62 76 VAL A N 1
ATOM 552 C CA . VAL A 1 76 ? 8.298 4.821 1.562 1.00 74.62 76 VAL A CA 1
ATOM 553 C C . VAL A 1 76 ? 6.878 4.900 0.981 1.00 74.62 76 VAL A C 1
ATOM 555 O O . VAL A 1 76 ? 6.196 5.921 1.086 1.00 74.62 76 VAL A O 1
ATOM 558 N N . GLY A 1 77 ? 6.457 3.807 0.343 1.00 73.38 77 GLY A N 1
ATOM 559 C CA . GLY A 1 77 ? 5.171 3.692 -0.339 1.00 73.38 77 GLY A CA 1
ATOM 560 C C . GLY A 1 77 ? 5.153 2.499 -1.296 1.00 73.38 77 GLY A C 1
ATOM 561 O O . GLY A 1 77 ? 6.063 2.340 -2.109 1.00 73.38 77 GLY A O 1
ATOM 562 N N . GLY A 1 78 ? 4.135 1.639 -1.201 1.00 72.56 78 GLY A N 1
ATOM 563 C CA . GLY A 1 78 ? 3.946 0.496 -2.110 1.00 72.56 78 GLY A CA 1
ATOM 564 C C . GLY A 1 78 ? 3.424 0.900 -3.495 1.00 72.56 78 GLY A C 1
ATOM 565 O O . GLY A 1 78 ? 3.486 0.119 -4.444 1.00 72.56 78 GLY A O 1
ATOM 566 N N . GLU A 1 79 ? 2.944 2.136 -3.638 1.00 78.44 79 GLU A N 1
ATOM 567 C CA . GLU A 1 79 ? 2.598 2.761 -4.914 1.00 78.44 79 GLU A CA 1
ATOM 568 C C . GLU A 1 79 ? 3.822 3.303 -5.662 1.00 78.44 79 GLU A C 1
ATOM 570 O O . GLU A 1 79 ? 3.795 3.388 -6.892 1.00 78.44 79 GLU A O 1
ATOM 575 N N . SER A 1 80 ? 4.900 3.648 -4.944 1.00 75.88 80 SER A N 1
ATOM 576 C CA . SER A 1 80 ? 6.035 4.380 -5.509 1.00 75.88 80 SER A CA 1
ATOM 577 C C . SER A 1 80 ? 6.696 3.688 -6.709 1.00 75.88 80 SER A C 1
ATOM 579 O O . SER A 1 80 ? 6.942 4.388 -7.684 1.00 75.88 80 SER A O 1
ATOM 581 N N . PRO A 1 81 ? 6.886 2.353 -6.776 1.00 75.38 81 PRO A N 1
ATOM 582 C CA . PRO A 1 81 ? 7.340 1.703 -8.011 1.00 75.38 81 PRO A CA 1
ATOM 583 C C . PRO A 1 81 ? 6.474 2.002 -9.246 1.00 75.38 81 PRO A C 1
ATOM 585 O O . PRO A 1 81 ? 6.996 2.241 -10.332 1.00 75.38 81 PRO A O 1
ATOM 588 N N . VAL A 1 82 ? 5.146 2.003 -9.088 1.00 77.31 82 VAL A N 1
ATOM 589 C CA . VAL A 1 82 ? 4.193 2.229 -10.190 1.00 77.31 82 VAL A CA 1
ATOM 590 C C . VAL A 1 82 ? 4.161 3.709 -10.569 1.00 77.31 82 VAL A C 1
ATOM 592 O O . VAL A 1 82 ? 4.103 4.043 -11.753 1.00 77.31 82 VAL A O 1
ATOM 595 N N . ARG A 1 83 ? 4.262 4.588 -9.563 1.00 78.75 83 ARG A N 1
ATOM 596 C CA . ARG A 1 83 ? 4.400 6.036 -9.734 1.00 78.75 83 ARG A CA 1
ATOM 597 C C . ARG A 1 83 ? 5.668 6.391 -10.506 1.00 78.75 83 ARG A C 1
ATOM 599 O O . ARG A 1 83 ? 5.576 7.102 -11.496 1.00 78.75 83 ARG A O 1
ATOM 606 N N . LEU A 1 84 ? 6.822 5.845 -10.125 1.00 79.25 84 LEU A N 1
ATOM 607 C CA . LEU A 1 84 ? 8.114 6.144 -10.753 1.00 79.25 84 LEU A CA 1
ATOM 608 C C . LEU A 1 84 ? 8.212 5.625 -12.189 1.00 79.25 84 LEU A C 1
ATOM 610 O O . LEU A 1 84 ? 8.688 6.345 -13.064 1.00 79.25 84 LEU A O 1
ATOM 614 N N . LEU A 1 85 ? 7.686 4.427 -12.470 1.00 75.38 85 LEU A N 1
ATOM 615 C CA . LEU A 1 85 ? 7.559 3.932 -13.847 1.00 75.38 85 LEU A CA 1
ATOM 616 C C . LEU A 1 85 ? 6.700 4.868 -14.713 1.00 75.38 85 LEU A C 1
ATOM 618 O O . LEU A 1 85 ? 6.981 5.050 -15.898 1.00 75.38 85 LEU A O 1
ATOM 622 N N . HIS A 1 86 ? 5.668 5.486 -14.132 1.00 77.19 86 HIS A N 1
ATOM 623 C CA . HIS A 1 86 ? 4.805 6.433 -14.834 1.00 77.19 86 HIS A CA 1
ATOM 624 C C . HIS A 1 86 ? 5.418 7.841 -14.938 1.00 77.19 86 HIS A C 1
ATOM 626 O O . HIS A 1 86 ? 5.320 8.457 -15.992 1.00 77.19 86 HIS A O 1
ATOM 632 N N . GLU A 1 87 ? 6.110 8.341 -13.919 1.00 79.69 87 GLU A N 1
ATOM 633 C CA . GLU A 1 87 ? 6.829 9.622 -13.976 1.00 79.69 87 GLU A CA 1
ATOM 634 C C . GLU A 1 87 ? 7.970 9.570 -14.998 1.00 79.69 87 GLU A C 1
ATOM 636 O O . GLU A 1 87 ? 8.077 10.469 -15.835 1.00 79.69 87 GLU A O 1
ATOM 641 N N . ALA A 1 88 ? 8.733 8.472 -15.036 1.00 76.44 88 ALA A N 1
ATOM 642 C CA . ALA A 1 88 ? 9.681 8.201 -16.112 1.00 76.44 88 ALA A CA 1
ATOM 643 C C . ALA A 1 88 ? 8.984 8.241 -17.483 1.00 76.44 88 ALA A C 1
ATOM 645 O O . ALA A 1 88 ? 9.453 8.943 -18.375 1.00 76.44 88 ALA A O 1
ATOM 646 N N . ALA A 1 89 ? 7.827 7.581 -17.638 1.00 72.88 89 ALA A N 1
ATOM 647 C CA . ALA A 1 89 ? 7.029 7.608 -18.871 1.00 72.88 89 ALA A CA 1
ATOM 648 C C . ALA A 1 89 ? 6.611 9.021 -19.317 1.00 72.88 89 ALA A C 1
ATOM 650 O O . ALA A 1 89 ? 6.450 9.278 -20.511 1.00 72.88 89 ALA A O 1
ATOM 651 N N . LEU A 1 90 ? 6.430 9.946 -18.375 1.00 77.56 90 LEU A N 1
ATOM 652 C CA . LEU A 1 90 ? 6.054 11.326 -18.669 1.00 77.56 90 LEU A CA 1
ATOM 653 C C . LEU A 1 90 ? 7.263 12.181 -19.052 1.00 77.56 90 LEU A C 1
ATOM 655 O O . LEU A 1 90 ? 7.163 12.903 -20.041 1.00 77.56 90 LEU A O 1
ATOM 659 N N . ARG A 1 91 ? 8.407 12.027 -18.367 1.00 79.00 91 ARG A N 1
ATOM 660 C CA . ARG A 1 91 ? 9.694 12.612 -18.799 1.00 79.00 91 ARG A CA 1
ATOM 661 C C . ARG A 1 91 ? 10.028 12.172 -20.228 1.00 79.00 91 ARG A C 1
ATOM 663 O O . ARG A 1 91 ? 10.285 12.982 -21.113 1.00 79.00 91 ARG A O 1
ATOM 670 N N . ILE A 1 92 ? 9.880 10.874 -20.480 1.00 74.31 92 ILE A N 1
ATOM 671 C CA . ILE A 1 92 ? 9.969 10.240 -21.799 1.00 74.31 92 ILE A CA 1
ATOM 672 C C . ILE A 1 92 ? 9.094 10.949 -22.841 1.00 74.31 92 ILE A C 1
ATOM 674 O O . ILE A 1 92 ? 9.594 11.404 -23.865 1.00 74.31 92 ILE A O 1
ATOM 678 N N . ALA A 1 93 ? 7.794 11.090 -22.571 1.00 69.69 93 ALA A N 1
ATOM 679 C CA . ALA A 1 93 ? 6.843 11.670 -23.520 1.00 69.69 93 ALA A CA 1
ATOM 680 C C . ALA A 1 93 ? 7.081 13.166 -23.819 1.00 69.69 93 ALA A C 1
ATOM 682 O O . ALA A 1 93 ? 6.506 13.690 -24.772 1.00 69.69 93 ALA A O 1
ATOM 683 N N . ARG A 1 94 ? 7.917 13.847 -23.025 1.00 78.62 94 ARG A N 1
ATOM 684 C CA . ARG A 1 94 ? 8.345 15.243 -23.223 1.00 78.62 94 ARG A CA 1
ATOM 685 C C . ARG A 1 94 ? 9.677 15.376 -23.969 1.00 78.62 94 ARG A C 1
ATOM 687 O O . ARG A 1 94 ? 10.075 16.491 -24.284 1.00 78.62 94 ARG A O 1
ATOM 694 N N . GLY A 1 95 ? 10.374 14.267 -24.230 1.00 72.50 95 GLY A N 1
ATOM 695 C CA . GLY A 1 95 ? 11.752 14.272 -24.732 1.00 72.50 95 GLY A CA 1
ATOM 696 C C . GLY A 1 95 ? 12.816 14.500 -23.648 1.00 72.50 95 GLY A C 1
ATOM 697 O O . GLY A 1 95 ? 13.986 14.665 -23.973 1.00 72.50 95 GLY A O 1
ATOM 698 N N . GLU A 1 96 ? 12.434 14.475 -22.366 1.00 79.62 96 GLU A N 1
ATOM 699 C CA . GLU A 1 96 ? 13.346 14.561 -21.212 1.00 79.62 96 GLU A CA 1
ATOM 700 C C . GLU A 1 96 ? 14.014 13.193 -20.907 1.00 79.62 96 GLU A C 1
ATOM 702 O O . GLU A 1 96 ? 14.888 13.109 -20.047 1.00 79.62 96 GLU A O 1
ATOM 707 N N . SER A 1 97 ? 13.570 12.101 -21.555 1.00 55.62 97 SER A N 1
ATOM 708 C CA . SER A 1 97 ? 14.039 10.701 -21.412 1.00 55.62 97 SER A CA 1
ATOM 709 C C . SER A 1 97 ? 13.544 9.836 -22.615 1.00 55.62 97 SER A C 1
ATOM 711 O O . SER A 1 97 ? 13.047 10.397 -23.587 1.00 55.62 97 SER A O 1
ATOM 713 N N . ARG A 1 98 ? 13.650 8.482 -22.592 1.00 42.00 98 ARG A N 1
ATOM 714 C CA . ARG A 1 98 ? 13.483 7.574 -23.781 1.00 42.00 98 ARG A CA 1
ATOM 715 C C . ARG A 1 98 ? 12.120 6.862 -24.131 1.00 42.00 98 ARG A C 1
ATOM 717 O O . ARG A 1 98 ? 11.524 7.311 -25.101 1.00 42.00 98 ARG A O 1
ATOM 724 N N . VAL A 1 99 ? 11.616 5.758 -23.508 1.00 34.12 99 VAL A N 1
ATOM 725 C CA . VAL A 1 99 ? 10.395 4.993 -24.007 1.00 34.12 99 VAL A CA 1
ATOM 726 C C . VAL A 1 99 ? 9.509 4.253 -22.941 1.00 34.12 99 VAL A C 1
ATOM 728 O O . VAL A 1 99 ? 10.033 3.364 -22.277 1.00 34.12 99 VAL A O 1
ATOM 731 N N . VAL A 1 100 ? 8.178 4.533 -22.823 1.00 33.75 100 VAL A N 1
ATOM 732 C CA . VAL A 1 100 ? 7.097 3.800 -22.048 1.00 33.75 100 VAL A CA 1
ATOM 733 C C . VAL A 1 100 ? 5.662 4.078 -22.646 1.00 33.75 100 VAL A C 1
ATOM 735 O O . VAL A 1 100 ? 5.534 4.960 -23.491 1.00 33.75 100 VAL A O 1
ATOM 738 N N . ALA A 1 101 ? 4.582 3.359 -22.235 1.00 35.31 101 ALA A N 1
ATOM 739 C CA . ALA A 1 101 ? 3.183 3.371 -22.769 1.00 35.31 101 ALA A CA 1
ATOM 740 C C . ALA A 1 101 ? 2.008 3.456 -21.713 1.00 35.31 101 ALA A C 1
ATOM 742 O O . ALA A 1 101 ? 2.264 3.673 -20.528 1.00 35.31 101 ALA A O 1
ATOM 743 N N . ARG A 1 102 ? 0.713 3.336 -22.131 1.00 36.78 102 ARG A N 1
ATOM 744 C CA . ARG A 1 102 ? -0.569 3.287 -21.320 1.00 36.78 102 ARG A CA 1
ATOM 745 C C . ARG A 1 102 ? -1.787 2.818 -22.197 1.00 36.78 102 ARG A C 1
ATOM 747 O O . ARG A 1 102 ? -1.572 2.687 -23.393 1.00 36.78 102 ARG A O 1
ATOM 754 N N . ARG A 1 103 ? -3.070 2.579 -21.793 1.00 36.06 103 ARG A N 1
ATOM 755 C CA . ARG A 1 103 ? -3.914 2.863 -20.580 1.00 36.06 103 ARG A CA 1
ATOM 756 C C . ARG A 1 103 ? -4.998 1.757 -20.258 1.00 36.06 103 ARG A C 1
ATOM 758 O O . ARG A 1 103 ? -4.690 0.591 -20.414 1.00 36.06 103 ARG A O 1
ATOM 765 N N . SER A 1 104 ? -6.181 2.111 -19.692 1.00 35.19 104 SER A N 1
ATOM 766 C CA . SER A 1 104 ? -7.043 1.361 -18.710 1.00 35.19 104 SER A CA 1
ATOM 767 C C . SER A 1 104 ? -8.150 0.400 -19.232 1.00 35.19 104 SER A C 1
ATOM 769 O O . SER A 1 104 ? -8.480 0.461 -20.408 1.00 35.19 104 SER A O 1
ATOM 771 N N . LEU A 1 105 ? -8.739 -0.448 -18.343 1.00 45.22 105 LEU A N 1
ATOM 772 C CA . LEU A 1 105 ? -9.459 -1.695 -18.730 1.00 45.22 105 LEU A CA 1
ATOM 773 C C . LEU A 1 105 ? -10.846 -2.095 -18.125 1.00 45.22 105 LEU A C 1
ATOM 775 O O . LEU A 1 105 ? -11.459 -2.972 -18.714 1.00 45.22 105 LEU A O 1
ATOM 779 N N . GLY A 1 106 ? -11.367 -1.550 -17.010 1.00 39.06 106 GLY A N 1
ATOM 780 C CA . GLY A 1 106 ? -12.758 -1.833 -16.544 1.00 39.06 106 GLY A CA 1
ATOM 781 C C . GLY A 1 106 ? -13.157 -3.321 -16.375 1.00 39.06 106 GLY A C 1
ATOM 782 O O . GLY A 1 106 ? -14.014 -3.818 -17.097 1.00 39.06 106 GLY A O 1
ATOM 783 N N . LEU A 1 107 ? -12.512 -4.026 -15.444 1.00 50.34 107 LEU A N 1
ATOM 784 C CA . LEU A 1 107 ? -12.369 -5.491 -15.451 1.00 50.34 107 LEU A CA 1
ATOM 785 C C . LEU A 1 107 ? -13.530 -6.310 -14.835 1.00 50.34 107 LEU A C 1
ATOM 787 O O . LEU A 1 107 ? -14.197 -5.854 -13.908 1.00 50.34 107 LEU A O 1
ATOM 791 N N . GLY A 1 108 ? -13.707 -7.546 -15.329 1.00 42.94 108 GLY A N 1
ATOM 792 C CA . GLY A 1 108 ? -14.669 -8.549 -14.844 1.00 42.94 108 GLY A CA 1
ATOM 793 C C . GLY A 1 108 ? -14.149 -9.457 -13.716 1.00 42.94 108 GLY A C 1
ATOM 794 O O . GLY A 1 108 ? -13.057 -9.259 -13.188 1.00 42.94 108 GLY A O 1
ATOM 795 N N . ALA A 1 109 ? -14.950 -10.458 -13.331 1.00 45.94 109 ALA A N 1
ATOM 796 C CA . ALA A 1 109 ? -14.637 -11.414 -12.253 1.00 45.94 109 ALA A CA 1
ATOM 797 C C . ALA A 1 109 ? -13.727 -12.586 -12.690 1.00 45.94 109 ALA A C 1
ATOM 799 O O . ALA A 1 109 ? -13.291 -13.382 -11.865 1.00 45.94 109 ALA A O 1
ATOM 800 N N . ASP A 1 110 ? -13.457 -12.683 -13.988 1.00 64.12 110 ASP A N 1
ATOM 801 C CA . ASP A 1 110 ? -12.619 -13.665 -14.680 1.00 64.12 110 ASP A CA 1
ATOM 802 C C . ASP A 1 110 ? -11.120 -13.304 -14.688 1.00 64.12 110 ASP A C 1
ATOM 804 O O . ASP A 1 110 ? -10.293 -14.066 -15.191 1.00 64.12 110 ASP A O 1
ATOM 808 N N . ILE A 1 111 ? -10.750 -12.149 -14.127 1.00 68.75 111 ILE A N 1
ATOM 809 C CA . ILE A 1 111 ? -9.365 -11.676 -14.112 1.00 68.75 111 ILE A CA 1
ATOM 810 C C . ILE A 1 111 ? -8.452 -12.470 -13.181 1.00 68.75 111 ILE A C 1
ATOM 812 O O . ILE A 1 111 ? -8.792 -12.791 -12.046 1.00 68.75 111 ILE A O 1
ATOM 816 N N . GLU A 1 112 ? -7.216 -12.662 -13.632 1.00 76.50 112 GLU A N 1
ATOM 817 C CA . GLU A 1 112 ? -6.100 -13.085 -12.790 1.00 76.50 112 GLU A CA 1
ATOM 818 C C . GLU A 1 112 ? -5.615 -11.871 -11.964 1.00 76.50 112 GLU A C 1
ATOM 820 O O . GLU A 1 112 ? -5.034 -10.941 -12.532 1.00 76.50 112 GLU A O 1
ATOM 825 N N . PRO A 1 113 ? -5.850 -11.816 -10.636 1.00 71.69 113 PRO A N 1
ATOM 826 C CA . PRO A 1 113 ? -5.706 -10.578 -9.861 1.00 71.69 113 PRO A CA 1
ATOM 827 C C . PRO A 1 113 ? -4.251 -10.232 -9.507 1.00 71.69 113 PRO A C 1
ATOM 829 O O . PRO A 1 113 ? -3.984 -9.173 -8.941 1.00 71.69 113 PRO A O 1
ATOM 832 N N . SER A 1 114 ? -3.295 -11.121 -9.796 1.00 80.94 114 SER A N 1
ATOM 833 C CA . SER A 1 114 ? -1.871 -10.902 -9.547 1.00 80.94 114 SER A CA 1
ATOM 834 C C . SER A 1 114 ? -1.009 -11.787 -10.439 1.00 80.94 114 SER A C 1
ATOM 836 O O . SER A 1 114 ? -1.083 -13.008 -10.362 1.00 80.94 114 SER A O 1
ATOM 838 N N . VAL A 1 115 ? -0.097 -11.171 -11.192 1.00 83.94 115 VAL A N 1
ATOM 839 C CA . VAL A 1 115 ? 0.939 -11.866 -11.982 1.00 83.94 115 VAL A CA 1
ATOM 840 C C . VAL A 1 115 ? 2.165 -12.274 -11.143 1.00 83.94 115 VAL A C 1
ATOM 842 O O . VAL A 1 115 ? 3.211 -12.619 -11.686 1.00 83.94 115 VAL A O 1
ATOM 845 N N . THR A 1 116 ? 2.103 -12.159 -9.811 1.00 84.06 116 THR A N 1
ATOM 846 C CA . THR A 1 116 ? 3.267 -12.328 -8.904 1.00 84.06 116 THR A CA 1
ATOM 847 C C . THR A 1 116 ? 2.899 -13.026 -7.587 1.00 84.06 116 THR A C 1
ATOM 849 O O . THR A 1 116 ? 3.716 -13.124 -6.681 1.00 84.06 116 THR A O 1
ATOM 852 N N . GLY A 1 117 ? 1.666 -13.522 -7.452 1.00 79.75 117 GLY A N 1
ATOM 853 C CA . GLY A 1 117 ? 1.184 -14.227 -6.256 1.00 79.75 117 GLY A CA 1
ATOM 854 C C . GLY A 1 117 ? 0.710 -13.327 -5.106 1.00 79.75 117 GLY A C 1
ATOM 855 O O . GLY A 1 117 ? -0.058 -13.785 -4.271 1.00 79.75 117 GLY A O 1
ATOM 856 N N . GLY A 1 118 ? 1.072 -12.039 -5.082 1.00 77.38 118 GLY A N 1
ATOM 857 C CA . GLY A 1 118 ? 0.671 -11.114 -4.012 1.00 77.38 118 GLY A CA 1
ATOM 858 C C . GLY A 1 118 ? 1.664 -11.075 -2.847 1.00 77.38 118 GLY A C 1
ATOM 859 O O . GLY A 1 118 ? 2.390 -12.036 -2.597 1.00 77.38 118 GLY A O 1
ATOM 860 N N . LEU A 1 119 ? 1.691 -9.953 -2.119 1.00 73.81 119 LEU A N 1
ATOM 861 C CA . LEU A 1 119 ? 2.689 -9.674 -1.074 1.00 73.81 119 LEU A CA 1
ATOM 862 C C . LEU A 1 119 ? 2.781 -10.782 -0.007 1.00 73.81 119 LEU A C 1
ATOM 864 O O . LEU A 1 119 ? 3.884 -11.172 0.371 1.00 73.81 119 LEU A O 1
ATOM 868 N N . SER A 1 120 ? 1.637 -11.326 0.421 1.00 69.56 120 SER A N 1
ATOM 869 C CA . SER A 1 120 ? 1.536 -12.377 1.446 1.00 69.56 120 SER A CA 1
ATOM 870 C C . SER A 1 120 ? 2.243 -13.687 1.080 1.00 69.56 120 SER A C 1
ATOM 872 O O . SER A 1 120 ? 2.616 -14.438 1.975 1.00 69.56 120 SER A O 1
ATOM 874 N N . PHE A 1 121 ? 2.420 -13.966 -0.216 1.00 74.25 121 PHE A N 1
ATOM 875 C CA . PHE A 1 121 ? 2.989 -15.221 -0.722 1.00 74.25 121 PHE A CA 1
ATOM 876 C C . PHE A 1 121 ? 4.343 -15.021 -1.419 1.00 74.25 121 PHE A C 1
ATOM 878 O O . PHE A 1 121 ? 5.188 -15.912 -1.386 1.00 74.25 121 PHE A O 1
ATOM 885 N N . PHE A 1 122 ? 4.574 -13.853 -2.026 1.00 76.62 122 PHE A N 1
ATOM 886 C CA . PHE A 1 122 ? 5.842 -13.508 -2.677 1.00 76.62 122 PHE A CA 1
ATOM 887 C C . PHE A 1 122 ? 6.934 -13.087 -1.677 1.00 76.62 122 PHE A C 1
ATOM 889 O O . PHE A 1 122 ? 8.116 -13.366 -1.890 1.00 76.62 122 PHE A O 1
ATOM 896 N N . GLY A 1 123 ? 6.547 -12.431 -0.576 1.00 64.25 123 GLY A N 1
ATOM 897 C CA . GLY A 1 123 ? 7.473 -11.774 0.348 1.00 64.25 123 GLY A CA 1
ATOM 898 C C . GLY A 1 123 ? 8.007 -10.436 -0.187 1.00 64.25 123 GLY A C 1
ATOM 899 O O . GLY A 1 123 ? 7.565 -9.939 -1.219 1.00 64.25 123 GLY A O 1
ATOM 900 N N . GLY A 1 124 ? 8.955 -9.829 0.535 1.00 66.62 124 GLY A N 1
ATOM 901 C CA . GLY A 1 124 ? 9.500 -8.502 0.205 1.00 66.62 124 GLY A CA 1
ATOM 902 C C . GLY A 1 124 ? 8.640 -7.355 0.760 1.00 66.62 124 GLY A C 1
ATOM 903 O O . GLY A 1 124 ? 7.827 -6.795 0.027 1.00 66.62 124 GLY A O 1
ATOM 904 N N . PRO A 1 125 ? 8.783 -7.004 2.053 1.00 63.62 125 PRO A N 1
ATOM 905 C CA . PRO A 1 125 ? 7.888 -6.069 2.732 1.00 63.62 125 PRO A CA 1
ATOM 906 C C . PRO A 1 125 ? 8.011 -4.620 2.231 1.00 63.62 125 PRO A C 1
ATOM 908 O O . PRO A 1 125 ? 9.051 -4.193 1.728 1.00 63.62 125 PRO A O 1
ATOM 911 N N . LEU A 1 126 ? 6.956 -3.838 2.483 1.00 68.62 126 LEU A N 1
ATOM 912 C CA . LEU A 1 126 ? 6.863 -2.401 2.202 1.00 68.62 126 LEU A CA 1
ATOM 913 C C . LEU A 1 126 ? 6.960 -2.066 0.697 1.00 68.62 126 LEU A C 1
ATOM 915 O O . LEU A 1 126 ? 6.118 -2.495 -0.088 1.00 68.62 126 LEU A O 1
ATOM 919 N N . SER A 1 127 ? 7.916 -1.223 0.303 1.00 71.81 127 SER A N 1
ATOM 920 C CA . SER A 1 127 ? 7.791 -0.380 -0.891 1.00 71.81 127 SER A CA 1
ATOM 921 C C . SER A 1 127 ? 8.016 -1.091 -2.231 1.00 71.81 127 SER A C 1
ATOM 923 O O . SER A 1 127 ? 7.402 -0.717 -3.225 1.00 71.81 127 SER A O 1
ATOM 925 N N . ASN A 1 128 ? 8.915 -2.082 -2.311 1.00 80.62 128 ASN A N 1
ATOM 926 C CA . ASN A 1 128 ? 9.473 -2.503 -3.609 1.00 80.62 128 ASN A CA 1
ATOM 927 C C . ASN A 1 128 ? 8.686 -3.602 -4.351 1.00 80.62 128 ASN A C 1
ATOM 929 O O . ASN A 1 128 ? 8.986 -3.879 -5.513 1.00 80.62 128 ASN A O 1
ATOM 933 N N . TYR A 1 129 ? 7.672 -4.216 -3.726 1.00 84.50 129 TYR A N 1
ATOM 934 C CA . TYR A 1 129 ? 6.891 -5.322 -4.311 1.00 84.50 129 TYR A CA 1
ATOM 935 C C . TYR A 1 129 ? 6.414 -5.030 -5.749 1.00 84.50 129 TYR A C 1
ATOM 937 O O . TYR A 1 129 ? 6.510 -5.882 -6.634 1.00 84.50 129 TYR A O 1
ATOM 945 N N . MET A 1 130 ? 5.980 -3.797 -6.028 1.00 85.81 130 MET A N 1
ATOM 946 C CA . MET A 1 130 ? 5.446 -3.443 -7.344 1.00 85.81 130 MET A CA 1
ATOM 947 C C . MET A 1 130 ? 6.496 -3.350 -8.476 1.00 85.81 130 MET A C 1
ATOM 949 O O . MET A 1 130 ? 6.098 -3.412 -9.639 1.00 85.81 130 MET A O 1
ATOM 953 N N . LEU A 1 131 ? 7.813 -3.306 -8.200 1.00 83.50 131 LEU A N 1
ATOM 954 C CA . LEU A 1 131 ? 8.830 -3.523 -9.251 1.00 83.50 131 LEU A CA 1
ATOM 955 C C . LEU A 1 131 ? 8.907 -4.998 -9.677 1.00 83.50 131 LEU A C 1
ATOM 957 O O . LEU A 1 131 ? 9.073 -5.285 -10.864 1.00 83.50 131 LEU A O 1
ATOM 961 N N . HIS A 1 132 ? 8.729 -5.936 -8.744 1.00 86.62 132 HIS A N 1
ATOM 962 C CA . HIS A 1 132 ? 8.644 -7.366 -9.063 1.00 86.62 132 HIS A CA 1
ATOM 963 C C . HIS A 1 132 ? 7.370 -7.665 -9.866 1.00 86.62 132 HIS A C 1
ATOM 965 O O . HIS A 1 132 ? 7.433 -8.345 -10.894 1.00 86.62 132 HIS A O 1
ATOM 971 N N . ALA A 1 133 ? 6.246 -7.043 -9.485 1.00 87.69 133 ALA A N 1
ATOM 972 C CA . ALA A 1 133 ? 5.006 -7.080 -10.260 1.00 87.69 133 ALA A CA 1
ATOM 973 C C . ALA A 1 133 ? 5.187 -6.533 -11.687 1.00 87.69 133 ALA A C 1
ATOM 975 O O . ALA A 1 133 ? 4.731 -7.157 -12.645 1.00 87.69 133 ALA A O 1
ATOM 976 N N . ALA A 1 134 ? 5.917 -5.426 -11.864 1.00 89.38 134 ALA A N 1
ATOM 977 C CA . ALA A 1 134 ? 6.254 -4.908 -13.190 1.00 89.38 134 ALA A CA 1
ATOM 978 C C . ALA A 1 134 ? 7.140 -5.878 -13.998 1.00 89.38 134 ALA A C 1
ATOM 980 O O . ALA A 1 134 ? 6.879 -6.107 -15.179 1.00 89.38 134 ALA A O 1
ATOM 981 N N . CYS A 1 135 ? 8.145 -6.505 -13.373 1.00 87.38 135 CYS A N 1
ATOM 982 C CA . CYS A 1 135 ? 8.987 -7.513 -14.027 1.00 87.38 135 CYS A CA 1
ATOM 983 C C . CYS A 1 135 ? 8.180 -8.735 -14.488 1.00 87.38 135 CYS A C 1
ATOM 985 O O . CYS A 1 135 ? 8.390 -9.240 -15.590 1.00 87.38 135 CYS A O 1
ATOM 987 N N . ALA A 1 136 ? 7.251 -9.228 -13.667 1.00 89.19 136 ALA A N 1
ATOM 988 C CA . ALA A 1 136 ? 6.364 -10.327 -14.040 1.00 89.19 136 ALA A CA 1
ATOM 989 C C . ALA A 1 136 ? 5.365 -9.927 -15.140 1.00 89.19 136 ALA A C 1
ATOM 991 O O . ALA A 1 136 ? 5.210 -10.662 -16.114 1.00 89.19 136 ALA A O 1
ATOM 992 N N . MET A 1 137 ? 4.765 -8.736 -15.042 1.00 92.44 137 MET A N 1
ATOM 993 C CA . MET A 1 137 ? 3.826 -8.221 -16.041 1.00 92.44 137 MET A CA 1
ATOM 994 C C . MET A 1 137 ? 4.483 -8.095 -17.420 1.00 92.44 137 MET A C 1
ATOM 996 O O . MET A 1 137 ? 3.963 -8.633 -18.392 1.00 92.44 137 MET A O 1
ATOM 1000 N N . VAL A 1 138 ? 5.665 -7.475 -17.518 1.00 90.69 138 VAL A N 1
ATOM 1001 C CA . VAL A 1 138 ? 6.390 -7.363 -18.798 1.00 90.69 138 VAL A CA 1
ATOM 1002 C C . VAL A 1 138 ? 6.793 -8.737 -19.345 1.00 90.69 138 VAL A C 1
ATOM 1004 O O . VAL A 1 138 ? 6.679 -8.962 -20.548 1.00 90.69 138 VAL A O 1
ATOM 1007 N N . ARG A 1 139 ? 7.205 -9.688 -18.488 1.00 90.62 139 ARG A N 1
ATOM 1008 C CA . ARG A 1 139 ? 7.490 -11.071 -18.919 1.00 90.62 139 ARG A CA 1
ATOM 1009 C C . ARG A 1 139 ? 6.258 -11.753 -19.530 1.00 90.62 139 ARG A C 1
ATOM 1011 O O . ARG A 1 139 ? 6.417 -12.447 -20.527 1.00 90.62 139 ARG A O 1
ATOM 1018 N N . ARG A 1 140 ? 5.053 -11.523 -18.990 1.00 90.62 140 ARG A N 1
ATOM 1019 C CA . ARG A 1 140 ? 3.790 -12.046 -19.548 1.00 90.62 140 ARG A CA 1
ATOM 1020 C C . ARG A 1 140 ? 3.397 -11.349 -20.853 1.00 90.62 140 ARG A C 1
ATOM 1022 O O . ARG A 1 140 ? 3.100 -12.021 -21.834 1.00 90.62 140 ARG A O 1
ATOM 1029 N N . LEU A 1 141 ? 3.439 -10.016 -20.884 1.00 92.75 141 LEU A N 1
ATOM 1030 C CA . LEU A 1 141 ? 3.003 -9.210 -22.033 1.00 92.75 141 LEU A CA 1
ATOM 1031 C C . LEU A 1 141 ? 3.905 -9.349 -23.272 1.00 92.75 141 LEU A C 1
ATOM 1033 O O . LEU A 1 141 ? 3.498 -8.963 -24.361 1.00 92.75 141 LEU A O 1
ATOM 1037 N N . ARG A 1 142 ? 5.082 -9.981 -23.164 1.00 89.25 142 ARG A N 1
ATOM 1038 C CA . ARG A 1 142 ? 5.851 -10.448 -24.337 1.00 89.25 142 ARG A CA 1
ATOM 1039 C C . ARG A 1 142 ? 5.085 -11.456 -25.209 1.00 89.25 142 ARG A C 1
ATOM 1041 O O . ARG A 1 142 ? 5.428 -11.601 -26.375 1.00 89.25 142 ARG A O 1
ATOM 1048 N N . GLY A 1 143 ? 4.054 -12.116 -24.672 1.00 87.88 143 GLY A N 1
ATOM 1049 C CA . GLY A 1 143 ? 3.103 -12.933 -25.436 1.00 87.88 143 GLY A CA 1
ATOM 1050 C C . GLY A 1 143 ? 1.934 -12.153 -26.058 1.00 87.88 143 GLY A C 1
ATOM 1051 O O . GLY A 1 143 ? 1.042 -12.777 -26.624 1.00 87.88 143 GLY A O 1
ATOM 1052 N N . GLY A 1 144 ? 1.913 -10.820 -25.944 1.00 89.31 144 GLY A N 1
ATOM 1053 C CA . GLY A 1 144 ? 0.811 -9.958 -26.379 1.00 89.31 144 GLY A CA 1
ATOM 1054 C C . GLY A 1 144 ? -0.131 -9.526 -25.246 1.00 89.31 144 GLY A C 1
ATOM 1055 O O . GLY A 1 144 ? 0.002 -9.943 -24.093 1.00 89.31 144 GLY A O 1
ATOM 1056 N N . GLY A 1 145 ? -1.112 -8.688 -25.593 1.00 88.88 145 GLY A N 1
ATOM 1057 C CA . GLY A 1 145 ? -2.177 -8.239 -24.693 1.00 88.88 145 GLY A CA 1
ATOM 1058 C C . GLY A 1 145 ? -1.837 -6.998 -23.859 1.00 88.88 145 GLY A C 1
ATOM 1059 O O . GLY A 1 145 ? -0.858 -6.295 -24.107 1.00 88.88 145 GLY A O 1
ATOM 1060 N N . THR A 1 146 ? -2.682 -6.714 -22.861 1.00 88.06 146 THR A N 1
ATOM 1061 C CA . THR A 1 146 ? -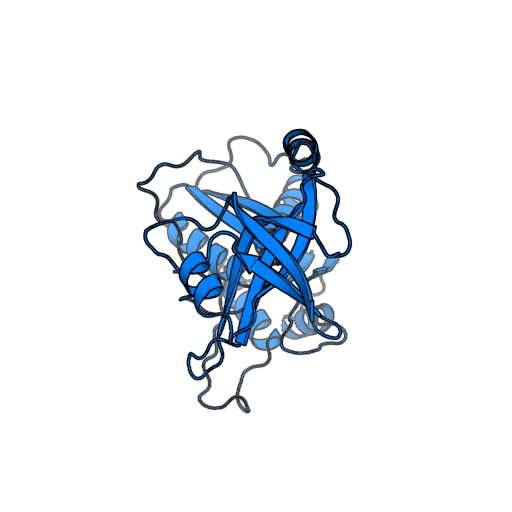2.586 -5.538 -21.974 1.00 88.06 146 THR A CA 1
ATOM 1062 C C . THR A 1 146 ? -2.818 -5.948 -20.518 1.00 88.06 146 THR A C 1
ATOM 1064 O O . THR A 1 146 ? -3.650 -6.810 -20.246 1.00 88.06 146 THR A O 1
ATOM 1067 N N . GLY A 1 147 ? -2.103 -5.330 -19.575 1.00 87.94 147 GLY A N 1
ATOM 1068 C CA . GLY A 1 147 ? -2.186 -5.630 -18.145 1.00 87.94 147 GLY A CA 1
ATOM 1069 C C . GLY A 1 147 ? -2.139 -4.390 -17.250 1.00 87.94 147 GLY A C 1
ATOM 1070 O O . GLY A 1 147 ? -1.556 -3.362 -17.600 1.00 87.94 147 GLY A O 1
ATOM 1071 N N . LEU A 1 148 ? -2.767 -4.497 -16.075 1.00 87.50 148 LEU A N 1
ATOM 1072 C CA . LEU A 1 148 ? -2.867 -3.439 -15.066 1.00 87.50 148 LEU A CA 1
ATOM 1073 C C . LEU A 1 148 ? -1.871 -3.660 -13.923 1.00 87.50 148 LEU A C 1
ATOM 1075 O O . LEU A 1 148 ? -1.867 -4.710 -13.287 1.00 87.50 148 LEU A O 1
ATOM 1079 N N . LEU A 1 149 ? -1.079 -2.633 -13.620 1.00 89.44 149 LEU A N 1
ATOM 1080 C CA . LEU A 1 149 ? -0.348 -2.494 -12.365 1.00 89.44 149 LEU A CA 1
ATOM 1081 C C . LEU A 1 149 ? -1.064 -1.457 -11.499 1.00 89.44 149 LEU A C 1
ATOM 1083 O O . LEU A 1 149 ? -1.221 -0.303 -11.898 1.00 89.44 149 LEU A O 1
ATOM 1087 N N . TYR A 1 150 ? -1.467 -1.858 -10.300 1.00 87.44 150 TYR A N 1
ATOM 1088 C CA . TYR A 1 150 ? -2.057 -0.983 -9.294 1.00 87.44 150 TYR A CA 1
ATOM 1089 C C . TYR A 1 150 ? -1.273 -1.147 -7.991 1.00 87.44 150 TYR A C 1
ATOM 1091 O O . TYR A 1 150 ? -1.134 -2.258 -7.484 1.00 87.44 150 TYR A O 1
ATOM 1099 N N . GLY A 1 151 ? -0.708 -0.046 -7.500 1.00 84.69 151 GLY A N 1
ATOM 1100 C CA . GLY A 1 151 ? 0.068 0.014 -6.267 1.00 84.69 151 GLY A CA 1
ATOM 1101 C C . GLY A 1 151 ? -0.594 0.943 -5.256 1.00 84.69 151 GLY A C 1
ATOM 1102 O O . GLY A 1 151 ? -1.216 1.940 -5.629 1.00 84.69 151 GLY A O 1
ATOM 1103 N N . GLN A 1 152 ? -0.448 0.615 -3.975 1.00 83.38 152 GLN A N 1
ATOM 1104 C CA . GLN A 1 152 ? -1.057 1.344 -2.864 1.00 83.38 152 GLN A CA 1
ATOM 1105 C C . GLN A 1 152 ? -0.073 1.476 -1.697 1.00 83.38 152 GLN A C 1
ATOM 1107 O O . GLN A 1 152 ? 0.730 0.572 -1.454 1.00 83.38 152 GLN A O 1
ATOM 1112 N N . GLY A 1 153 ? -0.107 2.617 -1.011 1.00 79.19 153 GLY A N 1
ATOM 1113 C CA . GLY A 1 153 ? 0.854 2.985 0.027 1.00 79.19 153 GLY A CA 1
ATOM 1114 C C . GLY A 1 153 ? 0.278 2.970 1.438 1.00 79.19 153 GLY A C 1
ATOM 1115 O O . GLY A 1 153 ? -0.817 3.484 1.667 1.00 79.19 153 GLY A O 1
ATOM 1116 N N . GLU A 1 154 ? 1.068 2.438 2.378 1.00 81.44 154 GLU A N 1
ATOM 1117 C CA . GLU A 1 154 ? 0.861 2.537 3.832 1.00 81.44 154 GLU A CA 1
ATOM 1118 C C . GLU A 1 154 ? -0.569 2.160 4.262 1.00 81.44 154 GLU A C 1
ATOM 1120 O O . GLU A 1 154 ? -1.036 1.063 3.959 1.00 81.44 154 GLU A O 1
ATOM 1125 N N . PHE A 1 155 ? -1.277 3.065 4.943 1.00 79.81 155 PHE A N 1
ATOM 1126 C CA . PHE A 1 155 ? -2.653 2.903 5.418 1.00 79.81 155 PHE A CA 1
ATOM 1127 C C . PHE A 1 155 ? -3.696 3.082 4.298 1.00 79.81 155 PHE A C 1
ATOM 1129 O O . PHE A 1 155 ? -4.771 3.630 4.528 1.00 79.81 155 PHE A O 1
ATOM 1136 N N . VAL A 1 156 ? -3.366 2.655 3.074 1.00 81.00 156 VAL A N 1
ATOM 1137 C CA . VAL A 1 156 ? -4.183 2.834 1.859 1.00 81.00 156 VAL A CA 1
ATOM 1138 C C . VAL A 1 156 ? -4.478 4.327 1.600 1.00 81.00 156 VAL A C 1
ATOM 1140 O O . VAL A 1 156 ? -5.575 4.724 1.227 1.00 81.00 156 VAL A O 1
ATOM 1143 N N . THR A 1 157 ? -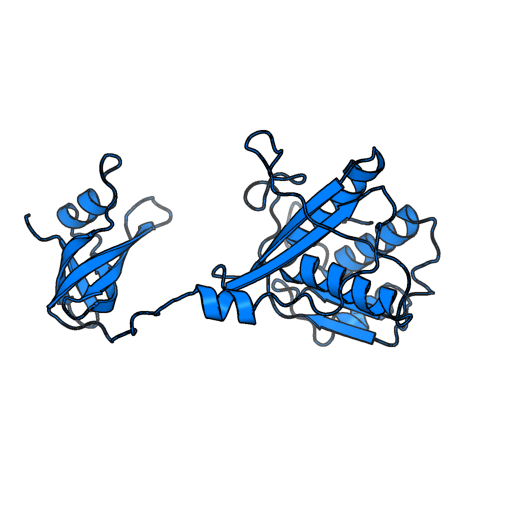3.474 5.181 1.833 1.00 82.62 157 THR A N 1
ATOM 1144 C CA . THR A 1 157 ? -3.562 6.651 1.697 1.00 82.62 157 THR A CA 1
ATOM 1145 C C . THR A 1 157 ? -3.020 7.171 0.368 1.00 82.62 157 THR A C 1
ATOM 1147 O O . THR A 1 157 ? -3.321 8.296 -0.028 1.00 82.62 157 THR A O 1
ATOM 1150 N N . LYS A 1 158 ? -2.212 6.362 -0.324 1.00 84.62 158 LYS A N 1
ATOM 1151 C CA . LYS A 1 158 ? -1.594 6.671 -1.619 1.00 84.62 158 LYS A CA 1
ATOM 1152 C C . LYS A 1 158 ? -1.994 5.595 -2.622 1.00 84.62 158 LYS A C 1
ATOM 1154 O O . LYS A 1 158 ? -1.969 4.413 -2.283 1.00 84.62 158 LYS A O 1
ATOM 1159 N N . HIS A 1 159 ? -2.299 5.985 -3.857 1.00 85.19 159 HIS A N 1
ATOM 1160 C CA . HIS A 1 159 ? -2.692 5.071 -4.931 1.00 85.19 159 HIS A CA 1
ATOM 1161 C C . HIS A 1 159 ? -2.024 5.473 -6.242 1.00 85.19 159 HIS A C 1
ATOM 1163 O O . HIS A 1 159 ? -2.025 6.652 -6.591 1.00 85.19 159 HIS A O 1
ATOM 1169 N N . HIS A 1 160 ? -1.527 4.502 -7.008 1.00 88.75 160 HIS A N 1
ATOM 1170 C CA . HIS A 1 160 ? -1.048 4.750 -8.367 1.00 88.75 160 HIS A CA 1
ATOM 1171 C C . HIS A 1 160 ? -1.372 3.580 -9.297 1.00 88.75 160 HIS A C 1
ATOM 1173 O O . HIS A 1 160 ? -1.215 2.417 -8.926 1.00 88.75 160 HIS A O 1
ATOM 1179 N N . ALA A 1 161 ? -1.809 3.887 -10.520 1.00 88.06 161 ALA A 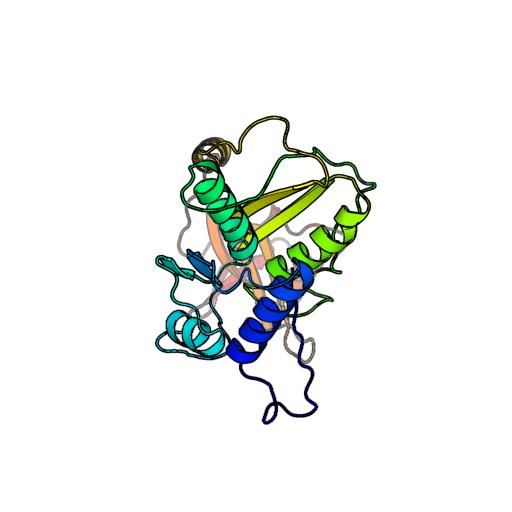N 1
ATOM 1180 C CA . ALA A 1 161 ? -2.178 2.897 -11.526 1.00 88.06 161 ALA A CA 1
ATOM 1181 C C . ALA A 1 161 ? -1.471 3.167 -12.861 1.00 88.06 161 ALA A C 1
ATOM 1183 O O . ALA A 1 161 ? -1.575 4.256 -13.427 1.00 88.06 161 ALA A O 1
ATOM 1184 N N . LEU A 1 162 ? -0.801 2.146 -13.389 1.00 86.25 162 LEU A N 1
ATOM 1185 C CA . LEU A 1 162 ? -0.159 2.134 -14.700 1.00 86.25 162 LEU A CA 1
ATOM 1186 C C . LEU A 1 162 ? -0.682 0.928 -15.479 1.00 86.25 162 LEU A C 1
ATOM 1188 O O . LEU A 1 162 ? -0.941 -0.121 -14.898 1.00 86.25 162 LEU A O 1
ATOM 1192 N N . LEU A 1 163 ? -0.828 1.056 -16.795 1.00 87.00 163 LEU A N 1
ATOM 1193 C CA . LEU A 1 163 ? -1.106 -0.096 -17.646 1.00 87.00 163 LEU A CA 1
ATOM 1194 C C . LEU A 1 163 ? -0.019 -0.235 -18.689 1.00 87.00 163 LEU A C 1
ATOM 1196 O O . LEU A 1 163 ? 0.493 0.759 -19.202 1.00 87.00 163 LEU A O 1
ATOM 1200 N N . LEU A 1 164 ? 0.316 -1.486 -18.955 1.00 87.19 164 LEU A N 1
ATOM 1201 C CA . LEU A 1 164 ? 1.344 -1.908 -19.885 1.00 87.19 164 LEU A CA 1
ATOM 1202 C C . LEU A 1 164 ? 0.661 -2.724 -20.979 1.00 87.19 164 LEU A C 1
ATOM 1204 O O . LEU A 1 164 ? -0.270 -3.476 -20.696 1.00 87.19 164 LEU A O 1
ATOM 1208 N N . SER A 1 165 ? 1.120 -2.578 -22.213 1.00 89.38 165 SER A N 1
ATOM 1209 C CA . SER A 1 165 ? 0.633 -3.331 -23.366 1.00 89.38 165 SER A CA 1
ATOM 1210 C C . SER A 1 165 ? 1.818 -3.767 -24.218 1.00 89.38 165 SER A C 1
ATOM 1212 O O . SER A 1 165 ? 2.882 -3.146 -24.148 1.00 89.38 165 SER A O 1
ATOM 1214 N N . ALA A 1 166 ? 1.638 -4.830 -24.996 1.00 89.00 166 ALA A N 1
ATOM 1215 C CA . ALA A 1 166 ? 2.533 -5.145 -26.106 1.00 89.00 166 ALA A CA 1
ATOM 1216 C C . ALA A 1 166 ? 2.347 -4.166 -27.279 1.00 89.00 166 ALA A C 1
ATOM 1218 O O . ALA A 1 166 ? 3.285 -3.916 -28.036 1.00 89.00 166 ALA A O 1
ATOM 1219 N N . ASP A 1 167 ? 1.139 -3.615 -27.414 1.00 87.62 167 ASP A N 1
ATOM 1220 C CA . ASP A 1 167 ? 0.736 -2.767 -28.526 1.00 87.62 167 ASP A CA 1
ATOM 1221 C C . ASP A 1 167 ? 1.168 -1.306 -28.324 1.00 87.62 167 ASP A C 1
ATOM 1223 O O . ASP A 1 167 ? 1.256 -0.790 -27.203 1.00 87.62 167 ASP A O 1
ATOM 1227 N N . ALA A 1 168 ? 1.409 -0.605 -29.434 1.00 83.50 168 ALA A N 1
ATOM 1228 C CA . ALA A 1 168 ? 1.701 0.823 -29.410 1.00 83.50 168 ALA A CA 1
ATOM 1229 C C . ALA A 1 168 ? 0.493 1.618 -28.879 1.00 83.50 168 ALA A C 1
ATOM 1231 O O . ALA A 1 168 ? -0.647 1.397 -29.288 1.00 83.50 168 ALA A O 1
ATOM 1232 N N . ALA A 1 169 ? 0.741 2.578 -27.983 1.00 79.81 169 ALA A N 1
ATOM 1233 C CA . ALA A 1 169 ? -0.328 3.393 -27.414 1.00 79.81 169 ALA A CA 1
ATOM 1234 C C . ALA A 1 169 ? -1.011 4.245 -28.511 1.00 79.81 169 ALA A C 1
ATOM 1236 O O . ALA A 1 169 ? -0.317 4.976 -29.219 1.00 79.81 169 ALA A O 1
ATOM 1237 N N . PRO A 1 170 ? -2.355 4.236 -28.628 1.00 80.75 170 PRO A N 1
ATOM 1238 C CA . PRO A 1 170 ? -3.073 4.948 -29.695 1.00 80.75 170 PRO A CA 1
ATOM 1239 C C . PRO A 1 170 ? -3.065 6.478 -29.535 1.00 80.75 170 PRO A C 1
ATOM 1241 O O . PRO A 1 170 ? -3.534 7.199 -30.409 1.00 80.75 170 PRO A O 1
ATOM 1244 N N . GLN A 1 171 ? -2.569 6.981 -28.403 1.00 81.94 171 GLN A N 1
ATOM 1245 C CA . GLN A 1 171 ? -2.397 8.400 -28.104 1.00 81.94 171 GLN A CA 1
ATOM 1246 C C . GLN A 1 171 ? -1.274 8.585 -27.066 1.00 81.94 171 GLN A C 1
ATOM 1248 O O . GLN A 1 171 ? -1.011 7.655 -26.292 1.00 81.94 171 GLN A O 1
ATOM 1253 N N . PRO A 1 172 ? -0.642 9.772 -26.986 1.00 80.12 172 PRO A N 1
ATOM 1254 C CA . PRO A 1 172 ? 0.368 10.066 -25.974 1.00 80.12 172 PRO A CA 1
ATOM 1255 C C . PRO A 1 172 ? -0.119 9.896 -24.528 1.00 80.12 172 PRO A C 1
ATOM 1257 O O . PRO A 1 172 ? -1.308 9.963 -24.201 1.00 80.12 172 PRO A O 1
ATOM 1260 N N . LEU A 1 173 ? 0.841 9.734 -23.619 1.00 78.88 173 LEU A N 1
ATOM 1261 C CA . LEU A 1 173 ? 0.596 9.747 -22.182 1.00 78.88 173 LEU A CA 1
ATOM 1262 C C . LEU A 1 173 ? 0.053 11.116 -21.732 1.00 78.88 173 LEU A C 1
ATOM 1264 O O . LEU A 1 173 ? 0.754 12.124 -21.799 1.00 78.88 173 LEU A O 1
ATOM 1268 N N . ALA A 1 174 ? -1.187 11.138 -21.226 1.00 81.12 174 ALA A N 1
ATOM 1269 C CA . ALA A 1 174 ? -1.759 12.317 -20.569 1.00 81.12 174 ALA A CA 1
ATOM 1270 C C . ALA A 1 174 ? -0.878 12.752 -19.388 1.00 81.12 174 ALA A C 1
ATOM 1272 O O . ALA A 1 174 ? -0.576 11.926 -18.514 1.00 81.12 174 ALA A O 1
ATOM 1273 N N . GLN A 1 175 ? -0.483 14.027 -19.439 1.00 79.00 175 GLN A N 1
ATOM 1274 C CA . GLN A 1 175 ? 0.523 14.666 -18.591 1.00 79.00 175 GLN A CA 1
ATOM 1275 C C . GLN A 1 175 ? -0.022 15.050 -17.222 1.00 79.00 175 GLN A C 1
ATOM 1277 O O . GLN A 1 175 ? 0.638 14.786 -16.221 1.00 79.00 175 GLN A O 1
ATOM 1282 N N . ASP A 1 176 ? -1.245 15.581 -17.176 1.00 84.38 176 ASP A N 1
ATOM 1283 C CA . ASP A 1 176 ? -2.038 15.504 -15.959 1.00 84.38 176 ASP A CA 1
ATOM 1284 C C . ASP A 1 176 ? -2.632 14.093 -15.850 1.00 84.38 176 ASP A C 1
ATOM 1286 O O . ASP A 1 176 ? -3.318 13.590 -16.749 1.00 84.38 176 ASP A O 1
ATOM 1290 N N . TYR A 1 177 ? -2.297 13.436 -14.749 1.00 83.56 177 TYR A N 1
ATOM 1291 C CA . TYR A 1 177 ? -2.803 12.130 -14.352 1.00 83.56 177 TYR A CA 1
ATOM 1292 C C . TYR A 1 177 ? -3.385 12.146 -12.936 1.00 83.56 177 TYR A C 1
ATOM 1294 O O . TYR A 1 177 ? -3.818 11.098 -12.449 1.00 83.56 177 TYR A O 1
ATOM 1302 N N . SER A 1 178 ? -3.374 13.301 -12.264 1.00 88.94 178 SER A N 1
ATOM 1303 C CA . SER A 1 178 ? -3.735 13.402 -10.859 1.00 88.94 178 SER A CA 1
ATOM 1304 C C . SER A 1 178 ? -5.248 13.421 -10.702 1.00 88.94 178 SER A C 1
ATOM 1306 O O . SER A 1 178 ? -5.916 14.435 -10.879 1.00 88.94 178 SER A O 1
ATOM 1308 N N . VAL A 1 179 ? -5.809 12.285 -10.294 1.00 87.94 179 VAL A N 1
ATOM 1309 C CA . VAL A 1 179 ? -7.230 12.194 -9.929 1.00 87.94 179 VAL A CA 1
ATOM 1310 C C . VAL A 1 179 ? -7.513 12.728 -8.517 1.00 87.94 179 VAL A C 1
ATOM 1312 O O . VAL A 1 179 ? -8.624 12.560 -8.023 1.00 87.94 179 VAL A O 1
ATOM 1315 N N . GLN A 1 180 ? -6.545 13.382 -7.859 1.00 91.06 180 GLN A N 1
ATOM 1316 C CA . GLN A 1 180 ? -6.669 13.843 -6.472 1.00 91.06 180 GLN A CA 1
ATOM 1317 C C . GLN A 1 180 ? -7.841 14.816 -6.292 1.00 91.06 180 GLN A C 1
ATOM 1319 O O . GLN A 1 180 ? -8.707 14.579 -5.456 1.00 91.06 180 GLN A O 1
ATOM 1324 N N . ALA A 1 181 ? -7.946 15.844 -7.140 1.00 91.94 181 ALA A N 1
ATOM 1325 C CA . ALA A 1 181 ? -9.062 16.790 -7.088 1.00 91.94 181 ALA A CA 1
ATOM 1326 C C . ALA A 1 181 ? -10.426 16.115 -7.344 1.00 91.94 181 ALA A C 1
ATOM 1328 O O . ALA A 1 181 ? -11.455 16.581 -6.856 1.00 91.94 181 ALA A O 1
ATOM 1329 N N . ASP A 1 182 ? -10.455 15.017 -8.104 1.00 89.94 182 ASP A N 1
ATOM 1330 C CA . ASP A 1 182 ? -11.650 14.197 -8.330 1.00 89.94 182 ASP A CA 1
ATOM 1331 C C . ASP A 1 182 ? -11.994 13.329 -7.116 1.00 89.94 182 ASP A C 1
ATOM 1333 O O . ASP A 1 182 ? -13.169 13.215 -6.767 1.00 89.94 182 ASP A O 1
ATOM 1337 N N . ALA A 1 183 ? -10.990 12.770 -6.441 1.00 88.00 183 ALA A N 1
ATOM 1338 C CA . ALA A 1 183 ? -11.154 12.046 -5.187 1.00 88.00 183 ALA A CA 1
ATOM 1339 C C . ALA A 1 183 ? -11.640 12.975 -4.062 1.00 88.00 183 ALA A C 1
ATOM 1341 O O . ALA A 1 183 ? -12.598 12.637 -3.372 1.00 88.00 183 ALA A O 1
ATOM 1342 N N . ASP A 1 184 ? -11.068 14.176 -3.926 1.00 91.94 184 ASP A N 1
ATOM 1343 C CA . ASP A 1 184 ? -11.487 15.177 -2.937 1.00 91.94 184 ASP A CA 1
ATOM 1344 C C . ASP A 1 184 ? -12.951 15.606 -3.116 1.00 91.94 184 ASP A C 1
ATOM 1346 O O . ASP A 1 184 ? -13.689 15.667 -2.132 1.00 91.94 184 ASP A O 1
ATOM 1350 N N . ARG A 1 185 ? -13.409 15.824 -4.361 1.00 92.50 185 ARG A N 1
ATOM 1351 C CA . ARG A 1 185 ? -14.829 16.121 -4.647 1.00 92.50 185 ARG A CA 1
ATOM 1352 C C . ARG A 1 185 ? -15.759 14.931 -4.379 1.00 92.50 185 ARG A C 1
ATOM 1354 O O . ARG A 1 185 ? -16.928 15.145 -4.072 1.00 92.50 185 ARG A O 1
ATOM 1361 N N . ARG A 1 186 ? -15.269 13.690 -4.491 1.00 89.62 186 ARG A N 1
ATOM 1362 C CA . ARG A 1 186 ? -16.056 12.454 -4.288 1.00 89.62 186 ARG A CA 1
ATOM 1363 C C . ARG A 1 186 ? -16.026 11.915 -2.854 1.00 89.62 186 ARG A C 1
ATOM 1365 O O . ARG A 1 186 ? -16.912 11.145 -2.504 1.00 89.62 186 ARG A O 1
ATOM 1372 N N . ARG A 1 187 ? -15.052 12.312 -2.025 1.00 88.19 187 ARG A N 1
ATOM 1373 C CA . ARG A 1 187 ? -14.883 11.842 -0.633 1.00 88.19 187 ARG A CA 1
ATOM 1374 C C . ARG A 1 187 ? -16.103 12.118 0.254 1.00 88.19 187 ARG A C 1
ATOM 1376 O O . ARG A 1 187 ? -16.333 11.385 1.211 1.00 88.19 187 ARG A O 1
ATOM 1383 N N . GLY A 1 188 ? -16.864 13.169 -0.050 1.00 88.75 188 GLY A N 1
ATOM 1384 C CA . GLY A 1 188 ? -17.984 13.614 0.775 1.00 88.75 188 GLY A CA 1
ATOM 1385 C C . GLY A 1 188 ? -17.536 14.210 2.114 1.00 88.75 188 GLY A C 1
ATOM 1386 O O . GLY A 1 188 ? -16.376 14.595 2.296 1.00 88.75 188 GLY A O 1
ATOM 1387 N N . ALA A 1 189 ? -18.477 14.312 3.053 1.00 90.25 189 ALA A N 1
ATOM 1388 C CA . ALA A 1 189 ? -18.202 14.811 4.394 1.00 90.25 189 ALA A CA 1
ATOM 1389 C C . ALA A 1 189 ? -17.350 13.806 5.186 1.00 90.25 189 ALA A C 1
ATOM 1391 O O . ALA A 1 189 ? -17.711 12.637 5.310 1.00 90.25 189 ALA A O 1
ATOM 1392 N N . VAL A 1 190 ? -16.243 14.275 5.766 1.00 91.81 190 VAL A N 1
ATOM 1393 C CA . VAL A 1 190 ? -15.430 13.499 6.712 1.00 91.81 190 VAL A CA 1
ATOM 1394 C C . VAL A 1 190 ? -15.891 13.856 8.127 1.00 91.81 190 VAL A C 1
ATOM 1396 O O . VAL A 1 190 ? -15.716 15.008 8.525 1.00 91.81 190 VAL A O 1
ATOM 1399 N N . PRO A 1 191 ? -16.477 12.924 8.902 1.00 95.06 191 PRO A N 1
ATOM 1400 C CA . PRO A 1 191 ? -16.889 13.223 10.269 1.00 95.06 191 PRO A CA 1
ATOM 1401 C C . PRO A 1 191 ? -15.683 13.571 11.157 1.00 95.06 191 PRO A C 1
ATOM 1403 O O . PRO A 1 191 ? -14.648 12.903 11.041 1.00 95.06 191 PRO A O 1
ATOM 1406 N N . PRO A 1 192 ? -15.801 14.575 12.046 1.00 96.88 192 PRO A N 1
ATOM 1407 C CA . PRO A 1 192 ? -14.684 15.070 12.845 1.00 96.88 192 PRO A CA 1
ATOM 1408 C C . PRO A 1 192 ? -14.177 13.998 13.812 1.00 96.88 192 PRO A C 1
ATOM 1410 O O . PRO A 1 192 ? -14.978 13.263 14.387 1.00 96.88 192 PRO A O 1
ATOM 1413 N N . LEU A 1 193 ? -12.860 13.931 14.006 1.00 97.38 193 LEU A N 1
ATOM 1414 C CA . LEU A 1 193 ? -12.245 13.145 15.074 1.00 97.38 193 LEU A CA 1
ATOM 1415 C C . LEU A 1 193 ? -12.346 13.926 16.393 1.00 97.38 193 LEU A C 1
ATOM 1417 O O . LEU A 1 193 ? -12.065 15.123 16.414 1.00 97.38 193 LEU A O 1
ATOM 1421 N N . VAL A 1 194 ? -12.744 13.255 17.472 1.00 97.81 194 VAL A N 1
ATOM 1422 C CA . VAL A 1 194 ? -12.781 13.808 18.833 1.00 97.81 194 VAL A CA 1
ATOM 1423 C C . VAL A 1 194 ? -12.101 12.864 19.817 1.00 97.81 194 VAL A C 1
ATOM 1425 O O . VAL A 1 194 ? -12.175 11.640 19.660 1.00 97.81 194 VAL A O 1
ATOM 1428 N N . GLU A 1 195 ? -11.475 13.440 20.843 1.00 96.62 195 GLU A N 1
ATOM 1429 C CA . GLU A 1 195 ? -10.902 12.682 21.957 1.00 96.62 195 GLU A CA 1
ATOM 1430 C C . GLU A 1 195 ? -11.968 11.795 22.624 1.00 96.62 195 GLU A C 1
ATOM 1432 O O . GLU A 1 195 ? -13.125 12.217 22.757 1.00 96.62 195 GLU A O 1
ATOM 1437 N N . PRO A 1 196 ? -11.621 10.561 23.023 1.00 94.69 196 PRO A N 1
ATOM 1438 C CA . PRO A 1 196 ? -12.587 9.639 23.593 1.00 94.69 196 PRO A CA 1
ATOM 1439 C C . PRO A 1 196 ? -13.007 10.071 24.998 1.00 94.69 196 PRO A C 1
ATOM 1441 O O . PRO A 1 196 ? -12.190 10.245 25.897 1.00 94.69 196 PRO A O 1
ATOM 1444 N N . ALA A 1 197 ? -14.317 10.204 25.188 1.00 95.06 197 ALA A N 1
ATOM 1445 C CA . ALA A 1 197 ? -14.944 10.613 26.440 1.00 95.06 197 ALA A CA 1
ATOM 1446 C C . ALA A 1 197 ? -16.047 9.615 26.843 1.00 95.06 197 ALA A C 1
ATOM 1448 O O . ALA A 1 197 ? -16.584 8.924 25.971 1.00 95.06 197 ALA A O 1
ATOM 1449 N N . PRO A 1 198 ? -16.420 9.522 28.136 1.00 97.25 198 PRO A N 1
ATOM 1450 C CA . PRO A 1 198 ? -17.495 8.637 28.576 1.00 97.25 198 PRO A CA 1
ATOM 1451 C C . PRO A 1 198 ? -18.828 8.972 27.892 1.00 97.25 198 PRO A C 1
ATOM 1453 O O . PRO A 1 198 ? -19.271 10.121 27.917 1.00 97.25 198 PRO A O 1
ATOM 1456 N N . GLY A 1 199 ? -19.490 7.981 27.293 1.00 96.81 199 GLY A N 1
ATOM 1457 C CA . GLY A 1 199 ? -20.713 8.224 26.525 1.00 96.81 199 GLY A CA 1
ATOM 1458 C C . GLY A 1 199 ? -21.151 7.062 25.636 1.00 96.81 199 GLY A C 1
ATOM 1459 O O . GLY A 1 199 ? -20.499 6.023 25.570 1.00 96.81 199 GLY A O 1
ATOM 1460 N N . LEU A 1 200 ? -22.284 7.248 24.955 1.00 97.62 200 LEU A N 1
ATOM 1461 C CA . LEU A 1 200 ? -22.831 6.287 23.995 1.00 97.62 200 LEU A CA 1
ATOM 1462 C C . LEU A 1 200 ? -22.141 6.409 22.635 1.00 97.62 200 LEU A C 1
ATOM 1464 O O . LEU A 1 200 ? -22.029 7.511 22.088 1.00 97.62 200 LEU A O 1
ATOM 1468 N N . ALA A 1 201 ? -21.737 5.271 22.070 1.00 97.81 201 ALA A N 1
ATOM 1469 C CA . ALA A 1 201 ? -21.170 5.213 20.731 1.00 97.81 201 ALA A CA 1
ATOM 1470 C C . ALA A 1 201 ? -21.386 3.851 20.047 1.00 97.81 201 ALA A C 1
ATOM 1472 O O . ALA A 1 201 ? -21.408 2.807 20.701 1.00 97.81 201 ALA A O 1
ATOM 1473 N N . GLN A 1 202 ? -21.519 3.870 18.721 1.00 97.69 202 GLN A N 1
ATOM 1474 C CA . GLN A 1 202 ? -21.682 2.684 17.872 1.00 97.69 202 GLN A CA 1
ATOM 1475 C C . GLN A 1 202 ? -20.384 2.356 17.126 1.00 97.69 202 GLN A C 1
ATOM 1477 O O . GLN A 1 202 ? -19.651 3.265 16.741 1.00 97.69 202 GLN A O 1
ATOM 1482 N N . VAL A 1 203 ? -20.109 1.079 16.870 1.00 97.75 203 VAL A N 1
ATOM 1483 C CA . VAL A 1 203 ? -18.936 0.642 16.092 1.00 97.75 203 VAL A CA 1
ATOM 1484 C C . VAL A 1 203 ? -19.047 1.076 14.627 1.00 97.75 203 VAL A C 1
ATOM 1486 O O . VAL A 1 203 ? -19.997 0.725 13.934 1.00 97.75 203 VAL A O 1
ATOM 1489 N N . GLU A 1 204 ? -18.048 1.810 14.136 1.00 96.12 204 GLU A N 1
ATOM 1490 C CA . GLU A 1 204 ? -17.847 2.095 12.708 1.00 96.12 204 GLU A CA 1
ATOM 1491 C C . GLU A 1 204 ? -16.917 1.055 12.064 1.00 96.12 204 GLU A C 1
ATOM 1493 O O . GLU A 1 204 ? -17.148 0.631 10.936 1.00 96.12 204 GLU A O 1
ATOM 1498 N N . THR A 1 205 ? -15.884 0.617 12.790 1.00 93.06 205 THR A N 1
ATOM 1499 C CA . THR A 1 205 ? -15.073 -0.566 12.465 1.00 93.06 205 THR A CA 1
ATOM 1500 C C . THR A 1 205 ? -14.333 -1.063 13.712 1.00 93.06 205 THR A C 1
ATOM 1502 O O . THR A 1 205 ? -14.168 -0.315 14.678 1.00 93.06 205 THR A O 1
ATOM 1505 N N . ALA A 1 206 ? -13.899 -2.322 13.711 1.00 93.31 206 ALA A N 1
ATOM 1506 C CA . ALA A 1 206 ? -13.234 -2.975 14.833 1.00 93.31 206 ALA A CA 1
ATOM 1507 C C . ALA A 1 206 ? -12.090 -3.882 14.357 1.00 93.31 206 ALA A C 1
ATOM 1509 O O . ALA A 1 206 ? -12.112 -4.393 13.238 1.00 93.31 206 ALA A O 1
ATOM 1510 N N . THR A 1 207 ? -11.110 -4.114 15.226 1.00 90.69 207 THR A N 1
ATOM 1511 C CA . THR A 1 207 ? -10.095 -5.163 15.067 1.00 90.69 207 THR A CA 1
ATOM 1512 C C . THR A 1 207 ? -9.704 -5.725 16.431 1.00 90.69 207 THR A C 1
ATOM 1514 O O . THR A 1 207 ? -9.763 -5.012 17.434 1.00 90.69 207 THR A O 1
ATOM 1517 N N . ILE A 1 208 ? -9.308 -6.997 16.485 1.00 92.88 208 ILE A N 1
ATOM 1518 C CA . ILE A 1 208 ? -8.803 -7.642 17.701 1.00 92.88 208 ILE A CA 1
ATOM 1519 C C . ILE A 1 208 ? -7.304 -7.885 17.538 1.00 92.88 208 ILE A C 1
ATOM 1521 O O . ILE A 1 208 ? -6.858 -8.463 16.546 1.00 92.88 208 ILE A O 1
ATOM 1525 N N . LEU A 1 209 ? -6.520 -7.432 18.514 1.00 92.38 209 LEU A N 1
ATOM 1526 C CA . LEU A 1 209 ? -5.089 -7.689 18.578 1.00 92.38 209 LEU A CA 1
ATOM 1527 C C . LEU A 1 209 ? -4.859 -9.002 19.328 1.00 92.38 209 LEU A C 1
ATOM 1529 O O . LEU A 1 209 ? -5.352 -9.183 20.442 1.00 92.38 209 LEU A O 1
ATOM 1533 N N . TYR A 1 210 ? -4.093 -9.905 18.718 1.00 90.00 210 TYR A N 1
ATOM 1534 C CA . TYR A 1 210 ? -3.739 -11.203 19.288 1.00 90.00 210 TYR A CA 1
ATOM 1535 C C . TYR A 1 210 ? -2.236 -11.288 19.555 1.00 90.00 210 TYR A C 1
ATOM 1537 O O . TYR A 1 210 ? -1.405 -10.816 18.775 1.00 90.00 210 TYR A O 1
ATOM 1545 N N . ARG A 1 211 ? -1.891 -11.934 20.664 1.00 92.50 211 ARG A N 1
ATOM 1546 C CA . ARG A 1 211 ? -0.526 -12.294 21.051 1.00 92.50 211 ARG A CA 1
ATOM 1547 C C . ARG A 1 211 ? -0.015 -13.480 20.225 1.00 92.50 211 ARG A C 1
ATOM 1549 O O . ARG A 1 211 ? -0.774 -14.199 19.581 1.00 92.50 211 ARG A O 1
ATOM 1556 N N . ARG A 1 212 ? 1.298 -13.742 20.297 1.00 88.38 212 ARG A N 1
ATOM 1557 C CA . ARG A 1 212 ? 1.953 -14.882 19.610 1.00 88.38 212 ARG A CA 1
ATOM 1558 C C . ARG A 1 212 ? 1.469 -16.264 20.067 1.00 88.38 212 ARG A C 1
ATOM 1560 O O . ARG A 1 212 ? 1.690 -17.235 19.356 1.00 88.38 212 ARG A O 1
ATOM 1567 N N . ASP A 1 213 ? 0.862 -16.345 21.245 1.00 93.25 213 ASP A N 1
ATOM 1568 C CA . ASP A 1 213 ? 0.254 -17.549 21.823 1.00 93.25 213 ASP A CA 1
ATOM 1569 C C . ASP A 1 213 ? -1.239 -17.697 21.460 1.00 93.25 213 ASP A C 1
ATOM 1571 O O . ASP A 1 213 ? -1.885 -18.643 21.900 1.00 93.25 213 ASP A O 1
ATOM 1575 N N . GLY A 1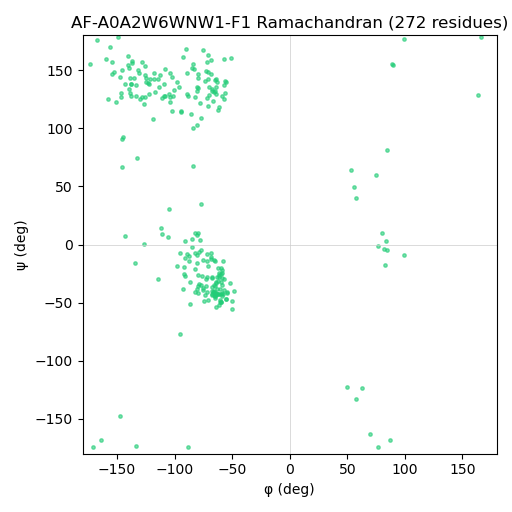 214 ? -1.789 -16.788 20.645 1.00 89.75 214 GLY A N 1
ATOM 1576 C CA . GLY A 1 214 ? -3.194 -16.785 20.232 1.00 89.75 214 GLY A CA 1
ATOM 1577 C C . GLY A 1 214 ? -4.157 -16.161 21.247 1.00 89.75 214 GLY A C 1
ATOM 1578 O O . GLY A 1 214 ? -5.338 -16.023 20.940 1.00 89.75 214 GLY A O 1
ATOM 1579 N N . ALA A 1 215 ? -3.686 -15.742 22.427 1.00 93.75 215 ALA A N 1
ATOM 1580 C CA . ALA A 1 215 ? -4.523 -15.022 23.383 1.00 93.75 215 ALA A CA 1
ATOM 1581 C C . ALA A 1 215 ? -4.844 -13.599 22.887 1.00 93.75 215 ALA A C 1
ATOM 1583 O O . ALA A 1 215 ? -4.025 -12.959 22.222 1.00 93.75 215 ALA A O 1
ATOM 1584 N N . VAL A 1 216 ? -6.025 -13.083 23.238 1.00 96.25 216 VAL A N 1
ATOM 1585 C CA . VAL A 1 216 ? -6.392 -11.680 22.981 1.00 96.25 216 VAL A CA 1
ATOM 1586 C C . VAL A 1 216 ? -5.499 -10.759 23.819 1.00 96.25 216 VAL A C 1
ATOM 1588 O O . VAL A 1 216 ? -5.341 -10.968 25.019 1.00 96.25 216 VAL A O 1
ATOM 1591 N N . ASP A 1 217 ? -4.926 -9.740 23.183 1.00 93.69 217 ASP A N 1
ATOM 1592 C CA . ASP A 1 217 ? -4.220 -8.632 23.838 1.00 93.69 217 ASP A CA 1
ATOM 1593 C C . ASP A 1 217 ? -5.212 -7.527 24.232 1.00 93.69 217 ASP A C 1
ATOM 1595 O O . ASP A 1 217 ? -5.264 -7.093 25.379 1.00 93.69 217 ASP A O 1
ATOM 1599 N N . GLN A 1 218 ? -6.031 -7.103 23.264 1.00 95.56 218 GLN A N 1
ATOM 1600 C CA . GLN A 1 218 ? -7.116 -6.126 23.401 1.00 95.56 218 GLN A CA 1
ATOM 1601 C C . GLN A 1 218 ? -7.910 -6.045 22.088 1.00 95.56 218 GLN A C 1
ATOM 1603 O O . GLN A 1 218 ? -7.371 -6.295 21.008 1.00 95.56 218 GLN A O 1
ATOM 1608 N N . GLY A 1 219 ? -9.172 -5.627 22.156 1.00 96.44 219 GLY A N 1
ATOM 1609 C CA . GLY A 1 219 ? -9.871 -5.093 20.985 1.00 96.44 219 GLY A CA 1
ATOM 1610 C C . GLY A 1 219 ? -9.565 -3.608 20.781 1.00 96.44 219 GLY A C 1
ATOM 1611 O O . GLY A 1 219 ? -9.248 -2.894 21.733 1.00 96.44 219 GLY A O 1
ATOM 1612 N N . VAL A 1 220 ? -9.695 -3.130 19.546 1.00 97.00 220 VAL A N 1
ATOM 1613 C CA . VAL A 1 220 ? -9.630 -1.709 19.176 1.00 97.00 220 VAL A CA 1
ATOM 1614 C C . VAL A 1 220 ? -10.843 -1.389 18.306 1.00 97.00 220 VAL A C 1
ATOM 1616 O O . VAL A 1 220 ? -11.067 -2.043 17.287 1.00 97.00 220 VAL A O 1
ATOM 1619 N N . VAL A 1 221 ? -11.625 -0.385 18.702 1.00 97.69 221 VAL A N 1
ATOM 1620 C CA . VAL A 1 221 ? -12.855 0.029 18.013 1.00 97.69 221 VAL A CA 1
ATOM 1621 C C . VAL A 1 221 ? -12.788 1.496 17.594 1.00 97.69 221 VAL A C 1
ATOM 1623 O O . VAL A 1 221 ? -12.498 2.379 18.401 1.00 97.69 221 VAL A O 1
ATOM 1626 N N . VAL A 1 222 ? -13.094 1.760 16.323 1.00 97.94 222 VAL A N 1
ATOM 1627 C CA . VAL A 1 222 ? -13.412 3.100 15.815 1.00 97.94 222 VAL A CA 1
ATOM 1628 C C . VAL A 1 222 ? -14.913 3.296 15.968 1.00 97.94 222 VAL A C 1
ATOM 1630 O O . VAL A 1 222 ? -15.704 2.444 15.561 1.00 97.94 222 VAL A O 1
ATOM 1633 N N . LEU A 1 223 ? -15.307 4.414 16.566 1.00 98.38 223 LEU A N 1
ATOM 1634 C CA . LEU A 1 223 ? -16.645 4.625 17.100 1.00 98.38 223 LEU A CA 1
ATOM 1635 C C . LEU A 1 223 ? -17.310 5.889 16.537 1.00 98.38 223 LEU A C 1
ATOM 1637 O O . LEU A 1 223 ? -16.671 6.929 16.367 1.00 98.38 223 LEU A O 1
ATOM 1641 N N . ARG A 1 224 ? -18.623 5.803 16.312 1.00 98.00 224 ARG A N 1
ATOM 1642 C CA . ARG A 1 224 ? -19.557 6.900 16.025 1.00 98.00 224 ARG A CA 1
ATOM 1643 C C . ARG A 1 224 ? -20.218 7.349 17.322 1.00 98.00 224 ARG A C 1
ATOM 1645 O O . ARG A 1 224 ? -20.993 6.590 17.898 1.00 98.00 224 ARG A O 1
ATOM 1652 N N . THR A 1 225 ? -19.948 8.570 17.776 1.00 97.62 225 THR A N 1
ATOM 1653 C CA . THR A 1 225 ? -20.685 9.165 18.905 1.00 97.62 225 THR A CA 1
ATOM 1654 C C . THR A 1 225 ? -22.116 9.521 18.489 1.00 97.62 225 THR A C 1
ATOM 1656 O O . THR A 1 225 ? -22.415 9.653 17.300 1.00 97.62 225 THR A O 1
ATOM 1659 N N . THR A 1 226 ? -23.010 9.742 19.455 1.00 95.62 226 THR A N 1
ATOM 1660 C CA . THR A 1 226 ? -24.389 10.207 19.189 1.00 95.62 226 THR A CA 1
ATOM 1661 C C . THR A 1 226 ? -24.457 11.556 18.463 1.00 95.62 226 THR A C 1
ATOM 1663 O O . THR A 1 226 ? -25.414 11.806 17.737 1.00 95.62 226 THR A O 1
ATOM 1666 N N . GLY A 1 227 ? -23.430 12.403 18.596 1.00 93.94 227 GLY A N 1
ATOM 1667 C CA . GLY A 1 227 ? -23.263 13.641 17.822 1.00 93.94 227 GLY A CA 1
ATOM 1668 C C . GLY A 1 227 ? -22.686 13.435 16.414 1.00 93.94 227 GLY A C 1
ATOM 1669 O O . GLY A 1 227 ? -22.302 14.403 15.765 1.00 93.94 227 GLY A O 1
ATOM 1670 N N . GLY A 1 228 ? -22.547 12.189 15.955 1.00 95.56 228 GLY A N 1
ATOM 1671 C CA . GLY A 1 228 ? -21.992 11.837 14.649 1.00 95.56 228 GLY A CA 1
ATOM 1672 C C . GLY A 1 228 ? -20.466 11.933 14.544 1.00 95.56 228 GLY A C 1
ATOM 1673 O O . GLY A 1 228 ? -19.924 11.586 13.497 1.00 95.56 228 GLY A O 1
ATOM 1674 N N . ALA A 1 229 ? -19.750 12.348 15.594 1.00 98.00 229 ALA A N 1
ATOM 1675 C CA . ALA A 1 229 ? -18.288 12.445 15.590 1.00 98.00 229 ALA A CA 1
ATOM 1676 C C . ALA A 1 229 ? -17.612 11.060 15.619 1.00 98.00 229 ALA A C 1
ATOM 1678 O O . ALA A 1 229 ? -18.221 10.060 15.998 1.00 98.00 229 ALA A O 1
ATOM 1679 N N . ARG A 1 230 ? -16.363 10.994 15.148 1.00 98.25 230 ARG A N 1
ATOM 1680 C CA . ARG A 1 230 ? -15.511 9.797 15.086 1.00 98.25 230 ARG A CA 1
ATOM 1681 C C . ARG A 1 230 ? -14.609 9.784 16.326 1.00 98.25 230 ARG A C 1
ATOM 1683 O O . ARG A 1 230 ? -14.055 10.821 16.668 1.00 98.25 230 ARG A O 1
ATOM 1690 N N . THR A 1 231 ? -14.445 8.649 16.993 1.00 98.25 231 THR A N 1
ATOM 1691 C CA . THR A 1 231 ? -13.523 8.503 18.137 1.00 98.25 231 THR A CA 1
ATOM 1692 C C . THR A 1 231 ? -12.970 7.073 18.225 1.00 98.25 231 THR A C 1
ATOM 1694 O O . THR A 1 231 ? -13.301 6.244 17.376 1.00 98.25 231 THR A O 1
ATOM 1697 N N . LEU A 1 232 ? -12.102 6.781 19.197 1.00 97.69 232 LEU A N 1
ATOM 1698 C CA . LEU A 1 232 ? -11.392 5.504 19.334 1.00 97.69 232 LEU A CA 1
ATOM 1699 C C . LEU A 1 232 ? -11.459 4.991 20.779 1.00 97.69 232 LEU A C 1
ATOM 1701 O O . LEU A 1 232 ? -11.231 5.758 21.707 1.00 97.69 232 LEU A O 1
ATOM 1705 N N . ALA A 1 233 ? -11.704 3.698 20.978 1.00 98.06 233 ALA A N 1
ATOM 1706 C CA . ALA A 1 233 ? -11.603 3.062 22.292 1.00 98.06 233 ALA A CA 1
ATOM 1707 C C . ALA A 1 233 ? -10.980 1.662 22.198 1.00 98.06 233 ALA A C 1
ATOM 1709 O O . ALA A 1 233 ? -10.944 1.048 21.128 1.00 98.06 233 ALA A O 1
ATOM 1710 N N . SER A 1 234 ? -10.514 1.145 23.334 1.00 97.81 234 SER A N 1
ATOM 1711 C CA . SER A 1 234 ? -10.106 -0.256 23.475 1.00 97.81 234 SER A CA 1
ATOM 1712 C C . SER A 1 234 ? -11.269 -1.121 23.973 1.00 97.81 234 SER A C 1
ATOM 1714 O O . SER A 1 234 ? -12.220 -0.623 24.573 1.00 97.81 234 SER A O 1
ATOM 1716 N N . VAL A 1 235 ? -11.164 -2.434 23.786 1.00 97.81 235 VAL A N 1
ATOM 1717 C CA . VAL A 1 235 ? -11.976 -3.448 24.479 1.00 97.81 235 VAL A CA 1
ATOM 1718 C C . VAL A 1 235 ? -11.021 -4.302 25.308 1.00 97.81 235 VAL A C 1
ATOM 1720 O O . VAL A 1 235 ? -9.987 -4.732 24.791 1.00 97.81 235 VAL A O 1
ATOM 1723 N N . SER A 1 236 ? -11.330 -4.525 26.588 1.00 96.62 236 SER A N 1
ATOM 1724 C CA . SER A 1 236 ? -10.477 -5.342 27.464 1.00 96.62 236 SER A CA 1
ATOM 1725 C C . SER A 1 236 ? -10.425 -6.795 26.983 1.00 96.62 236 SER A C 1
ATOM 1727 O O . SER A 1 236 ? -11.452 -7.345 26.590 1.00 96.62 236 SER A O 1
ATOM 1729 N N . ALA A 1 237 ? -9.258 -7.440 27.084 1.00 95.69 237 ALA A N 1
ATOM 1730 C CA . ALA A 1 237 ? -9.114 -8.884 26.867 1.00 95.69 237 ALA A CA 1
ATOM 1731 C C . ALA A 1 237 ? -9.984 -9.724 27.828 1.00 95.69 237 ALA A C 1
ATOM 1733 O O . ALA A 1 237 ? -10.321 -10.869 27.532 1.00 95.69 237 ALA A O 1
ATOM 1734 N N . GLU A 1 238 ? -10.373 -9.151 28.968 1.00 95.75 238 GLU A N 1
ATOM 1735 C CA . GLU A 1 238 ? -11.232 -9.787 29.971 1.00 95.75 238 GLU A CA 1
ATOM 1736 C C . GLU A 1 238 ? -12.729 -9.689 29.618 1.00 95.75 238 GLU A C 1
ATOM 1738 O O . GLU A 1 238 ? -13.523 -10.507 30.080 1.00 95.75 238 GLU A O 1
ATOM 1743 N N . ASP A 1 239 ? -13.132 -8.740 28.762 1.00 96.06 239 ASP A N 1
ATOM 1744 C CA . ASP A 1 239 ? -14.532 -8.555 28.352 1.00 96.06 239 ASP A CA 1
ATOM 1745 C C . ASP A 1 239 ? -14.907 -9.502 27.202 1.00 96.06 239 ASP A C 1
ATOM 1747 O O . ASP A 1 239 ? -15.166 -9.109 26.062 1.00 96.06 239 ASP A O 1
ATOM 1751 N N . GLN A 1 240 ? -14.940 -10.793 27.524 1.00 94.88 240 GLN A N 1
ATOM 1752 C CA . GLN A 1 240 ? -15.311 -11.868 26.601 1.00 94.88 240 GLN A CA 1
ATOM 1753 C C . GLN A 1 240 ? -16.729 -11.698 26.022 1.00 94.88 240 GLN A C 1
ATOM 1755 O O . GLN A 1 240 ? -17.010 -12.185 24.925 1.00 94.88 240 GLN A O 1
ATOM 1760 N N . ALA A 1 241 ? -17.619 -10.979 26.713 1.00 94.94 241 ALA A N 1
ATOM 1761 C CA . ALA A 1 241 ? -18.993 -10.741 26.276 1.00 94.94 241 ALA A CA 1
ATOM 1762 C C . ALA A 1 241 ? -19.088 -9.625 25.214 1.00 94.94 241 ALA A C 1
ATOM 1764 O O . ALA A 1 241 ? -19.859 -9.744 24.261 1.00 94.94 241 ALA A O 1
ATO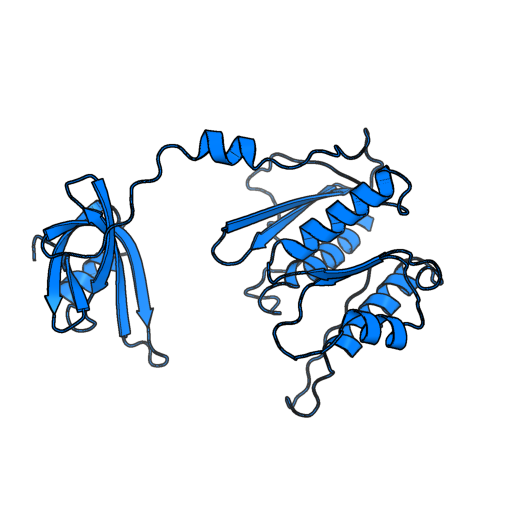M 1765 N N . THR A 1 242 ? -18.257 -8.581 25.304 1.00 96.25 242 THR A N 1
ATOM 1766 C CA . THR A 1 242 ? -18.074 -7.612 24.211 1.00 96.25 242 THR A CA 1
ATOM 1767 C C . THR A 1 242 ? -17.250 -8.212 23.065 1.00 96.25 242 THR A C 1
ATOM 1769 O O . THR A 1 242 ? -17.624 -8.050 21.904 1.00 96.25 242 THR A O 1
ATOM 1772 N N . LEU A 1 243 ? -16.163 -8.939 23.357 1.00 96.12 243 LEU A N 1
ATOM 1773 C CA . LEU A 1 243 ? -15.28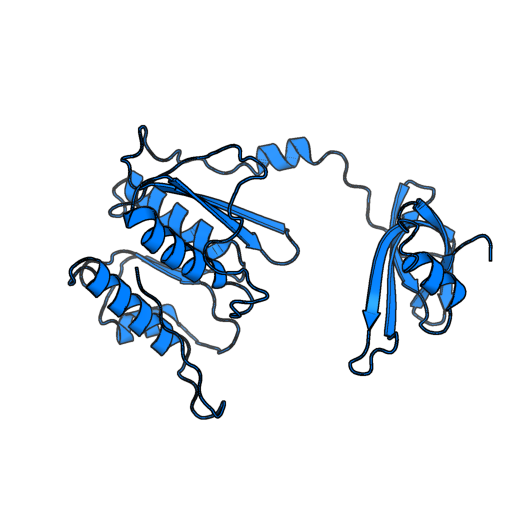2 -9.534 22.339 1.00 96.12 243 LEU A CA 1
ATOM 1774 C C . LEU A 1 243 ? -16.017 -10.538 21.439 1.00 96.12 243 LEU A C 1
ATOM 1776 O O . LEU A 1 243 ? -15.936 -10.423 20.218 1.00 96.12 243 LEU A O 1
ATOM 1780 N N . SER A 1 244 ? -16.787 -11.465 22.017 1.00 93.69 244 SER A N 1
ATOM 1781 C CA . SER A 1 244 ? -17.551 -12.463 21.248 1.00 93.69 244 SER A CA 1
ATOM 1782 C C . SER A 1 244 ? -18.601 -11.848 20.315 1.00 93.69 244 SER A C 1
ATOM 1784 O O . SER A 1 244 ? -18.900 -12.433 19.279 1.00 93.69 244 SER A O 1
ATOM 1786 N N . ARG A 1 245 ? -19.110 -10.644 20.619 1.00 92.81 245 ARG A N 1
ATOM 1787 C CA . ARG A 1 245 ? -20.008 -9.870 19.738 1.00 92.81 245 ARG A CA 1
ATOM 1788 C C . ARG A 1 245 ? -19.272 -9.107 18.630 1.00 92.81 245 ARG A C 1
ATOM 1790 O O . ARG A 1 245 ? -19.916 -8.660 17.685 1.00 92.81 245 ARG A O 1
ATOM 1797 N N . ILE A 1 246 ? -17.954 -8.933 18.745 1.00 91.69 246 ILE A N 1
ATOM 1798 C CA . ILE A 1 246 ? -17.096 -8.376 17.687 1.00 91.69 246 ILE A CA 1
ATOM 1799 C C . ILE A 1 246 ? -16.631 -9.482 16.727 1.00 91.69 246 ILE A C 1
ATOM 1801 O O . ILE A 1 246 ? -16.482 -9.224 15.535 1.00 91.69 246 ILE A O 1
ATOM 1805 N N . THR A 1 247 ? -16.438 -10.704 17.232 1.00 89.44 247 THR A N 1
ATOM 1806 C CA . THR A 1 247 ? -15.985 -11.882 16.471 1.00 89.44 247 THR A CA 1
ATOM 1807 C C . THR A 1 247 ? -17.115 -12.884 16.177 1.00 89.44 247 THR A C 1
ATOM 1809 O O . THR A 1 247 ? -16.872 -14.089 16.138 1.00 89.44 247 THR A O 1
ATOM 1812 N N . ASP A 1 248 ? -18.357 -12.415 16.032 1.00 88.31 248 ASP A N 1
ATOM 1813 C CA . ASP A 1 248 ? -19.505 -13.251 15.658 1.00 88.31 248 ASP A CA 1
ATOM 1814 C C . ASP A 1 248 ? -19.549 -13.408 14.129 1.00 88.31 248 ASP A C 1
ATOM 1816 O O . ASP A 1 248 ? -20.038 -12.528 13.426 1.00 88.31 248 ASP A O 1
ATOM 1820 N N . ASP A 1 249 ? -19.077 -14.541 13.600 1.00 81.50 249 ASP A N 1
ATOM 1821 C CA . ASP A 1 249 ? -19.095 -14.831 12.154 1.00 81.50 249 ASP A CA 1
ATOM 1822 C C . ASP A 1 249 ? -20.509 -14.785 11.528 1.00 81.50 249 ASP A C 1
ATOM 1824 O O . ASP A 1 249 ? -20.645 -14.721 10.304 1.00 81.50 249 ASP A O 1
ATOM 1828 N N . SER A 1 250 ? -21.582 -14.794 12.335 1.00 83.88 250 SER A N 1
ATOM 1829 C CA . SER A 1 250 ? -22.960 -14.629 11.856 1.00 83.88 250 SER A CA 1
ATOM 1830 C C . SER A 1 250 ? -23.424 -13.167 11.748 1.00 83.88 250 SER A C 1
ATOM 1832 O O . SER A 1 250 ? -24.500 -12.918 11.194 1.00 83.88 250 SER A O 1
ATOM 1834 N N . ARG A 1 251 ? -22.659 -12.185 12.260 1.00 80.88 251 ARG A N 1
ATOM 1835 C CA . ARG A 1 251 ? -23.063 -10.766 12.344 1.00 80.88 251 ARG A CA 1
ATOM 1836 C C . ARG A 1 251 ? -21.889 -9.805 12.172 1.00 80.88 251 ARG A C 1
ATOM 1838 O O . ARG A 1 251 ? -20.942 -9.802 12.948 1.00 80.88 251 ARG A O 1
ATOM 1845 N N . PHE A 1 252 ? -22.013 -8.861 11.241 1.00 80.06 252 PHE A N 1
ATOM 1846 C CA . PHE A 1 252 ? -21.065 -7.749 11.177 1.00 80.06 252 PHE A CA 1
ATOM 1847 C C . PHE A 1 252 ? -21.164 -6.870 12.440 1.00 80.06 252 PHE A C 1
ATOM 1849 O O . PHE A 1 252 ? -22.268 -6.450 12.790 1.00 80.06 252 PHE A O 1
ATOM 1856 N N . PRO A 1 253 ? -20.037 -6.515 13.088 1.00 87.56 253 PRO A N 1
ATOM 1857 C CA . PRO A 1 253 ? -20.047 -5.693 14.298 1.00 87.56 253 PRO A CA 1
ATOM 1858 C C . PRO A 1 253 ? -20.287 -4.200 14.026 1.00 87.56 253 PRO A C 1
ATOM 1860 O O . PRO A 1 253 ? -20.404 -3.416 14.961 1.00 87.56 253 PRO A O 1
ATOM 1863 N N . VAL A 1 254 ? -20.357 -3.772 12.762 1.00 91.94 254 VAL A N 1
ATOM 1864 C CA . VAL A 1 254 ? -20.643 -2.376 12.395 1.00 91.94 254 VAL A CA 1
ATOM 1865 C C . VAL A 1 254 ? -22.083 -2.017 12.779 1.00 91.94 254 VAL A C 1
ATOM 1867 O O . VAL A 1 254 ? -23.019 -2.754 12.486 1.00 91.94 254 VAL A O 1
ATOM 1870 N N . GLY A 1 255 ? -22.262 -0.873 13.440 1.00 93.25 255 GLY A N 1
ATOM 1871 C CA . GLY A 1 255 ? -23.534 -0.436 14.023 1.00 93.25 255 GLY A CA 1
ATOM 1872 C C . GLY A 1 255 ? -23.813 -0.990 15.426 1.00 93.25 255 GLY A C 1
ATOM 1873 O O . GLY A 1 255 ? -24.794 -0.584 16.048 1.00 93.25 255 GLY A O 1
ATOM 1874 N N . LEU A 1 256 ? -22.956 -1.870 15.964 1.00 95.19 256 LEU A N 1
ATOM 1875 C CA . LEU A 1 256 ? -23.098 -2.399 17.321 1.00 95.19 256 LEU A CA 1
ATOM 1876 C C . LEU A 1 256 ? -23.010 -1.255 18.342 1.00 95.19 256 LEU A C 1
ATOM 1878 O O . LEU A 1 256 ? -22.001 -0.554 18.413 1.00 95.19 256 LEU A O 1
ATOM 1882 N N . ALA A 1 257 ? -24.081 -1.047 19.109 1.00 96.75 257 ALA A N 1
ATOM 1883 C CA . ALA A 1 257 ? -24.163 -0.004 20.127 1.00 96.75 257 ALA A CA 1
ATOM 1884 C C . ALA A 1 257 ? -23.451 -0.413 21.422 1.00 96.75 257 ALA A C 1
ATOM 1886 O O . ALA A 1 257 ? -23.448 -1.585 21.806 1.00 96.75 257 ALA A O 1
ATOM 1887 N N . GLY A 1 258 ? -22.871 0.569 22.106 1.00 97.00 258 GLY A N 1
ATOM 1888 C CA . GLY A 1 258 ? -22.198 0.374 23.380 1.00 97.00 258 GLY A CA 1
ATOM 1889 C C . GLY A 1 258 ? -21.820 1.685 24.057 1.00 97.00 258 GLY A C 1
ATOM 1890 O O . GLY A 1 258 ? -22.162 2.780 23.597 1.00 97.00 258 GLY A O 1
ATOM 1891 N N . ARG A 1 259 ? -21.094 1.564 25.164 1.00 97.69 259 ARG A N 1
ATOM 1892 C CA . ARG A 1 259 ? -20.732 2.676 26.039 1.00 97.69 259 ARG A CA 1
ATOM 1893 C C . ARG A 1 259 ? -19.230 2.732 26.256 1.00 97.69 259 ARG A C 1
ATOM 1895 O O . ARG A 1 259 ? -18.629 1.752 26.686 1.00 97.69 259 ARG A O 1
ATOM 1902 N N . ILE A 1 260 ? -18.652 3.901 25.998 1.00 98.12 260 ILE A N 1
ATOM 1903 C CA . ILE A 1 260 ? -17.285 4.238 26.394 1.00 98.12 260 ILE A CA 1
ATOM 1904 C C . ILE A 1 260 ? -17.302 4.641 27.876 1.00 98.12 260 ILE A C 1
ATOM 1906 O O . ILE A 1 260 ? -18.159 5.422 28.298 1.00 98.12 260 ILE A O 1
ATOM 1910 N N . ALA A 1 261 ? -16.348 4.140 28.654 1.00 97.19 261 ALA A N 1
ATOM 1911 C CA . ALA A 1 261 ? -16.059 4.532 30.031 1.00 97.19 261 ALA A CA 1
ATOM 1912 C C . ALA A 1 261 ? -14.539 4.665 30.232 1.00 97.19 261 ALA A C 1
ATOM 1914 O O . ALA A 1 261 ? -13.763 4.093 29.469 1.00 97.19 261 ALA A O 1
ATOM 1915 N N . ALA A 1 262 ? -14.114 5.419 31.247 1.00 95.81 262 ALA A N 1
ATOM 1916 C CA . ALA A 1 262 ? -12.706 5.481 31.641 1.00 95.81 262 ALA A CA 1
ATOM 1917 C C . ALA A 1 262 ? -12.323 4.257 32.492 1.00 95.81 262 ALA A C 1
ATOM 1919 O O . ALA A 1 262 ? -13.129 3.789 33.298 1.00 95.81 262 ALA A O 1
ATOM 1920 N N . ASP A 1 263 ? -11.100 3.765 32.313 1.00 92.81 263 ASP A N 1
ATOM 1921 C CA . ASP A 1 263 ? -10.510 2.631 33.027 1.00 92.81 263 ASP A CA 1
ATOM 1922 C C . ASP A 1 263 ? -9.001 2.906 33.194 1.00 92.81 263 ASP A C 1
ATOM 1924 O O . ASP A 1 263 ? -8.193 2.693 32.284 1.00 92.81 263 ASP A O 1
ATOM 1928 N N . GLY A 1 264 ? -8.636 3.539 34.314 1.00 88.94 264 GLY A N 1
ATOM 1929 C CA . GLY A 1 264 ? -7.337 4.207 34.458 1.00 88.94 264 GLY A CA 1
ATOM 1930 C C . GLY A 1 264 ? -7.128 5.277 33.377 1.00 88.94 264 GLY A C 1
ATOM 1931 O O . GLY A 1 264 ? -8.032 6.062 33.093 1.00 88.94 264 GLY A O 1
ATOM 1932 N N . ASP A 1 265 ? -5.955 5.269 32.739 1.00 87.69 265 ASP A N 1
ATOM 1933 C CA . ASP A 1 265 ? -5.604 6.172 31.628 1.00 87.69 265 ASP A CA 1
ATOM 1934 C C . ASP A 1 265 ? -6.212 5.754 30.269 1.00 87.69 265 ASP A C 1
ATOM 1936 O O . ASP A 1 265 ? -5.903 6.349 29.235 1.00 87.69 265 ASP A O 1
ATOM 1940 N N . ARG A 1 266 ? -7.036 4.695 30.226 1.00 91.12 266 ARG A N 1
ATOM 1941 C CA . ARG A 1 266 ? -7.627 4.158 28.990 1.00 91.12 266 ARG A CA 1
ATOM 1942 C C . ARG A 1 266 ? -9.119 4.448 28.901 1.00 91.12 266 ARG A C 1
ATOM 1944 O O . ARG A 1 266 ? -9.833 4.470 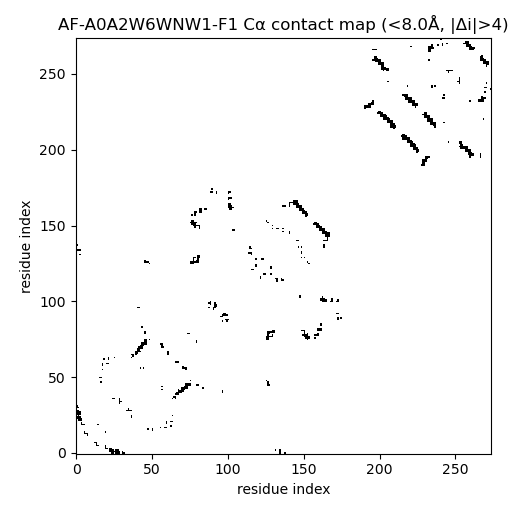29.897 1.00 91.12 266 ARG A O 1
ATOM 1951 N N . MET A 1 267 ? -9.607 4.566 27.668 1.00 97.31 267 MET A N 1
ATOM 1952 C CA . MET A 1 267 ? -11.036 4.603 27.369 1.00 97.31 267 MET A CA 1
ATOM 1953 C C . MET A 1 267 ? -11.469 3.238 26.827 1.00 97.31 267 MET A C 1
ATOM 1955 O O . MET A 1 267 ? -11.018 2.811 25.761 1.00 97.31 267 MET A O 1
ATOM 1959 N N . ILE A 1 268 ? -12.322 2.547 27.583 1.00 97.81 268 ILE A N 1
ATOM 1960 C CA . ILE A 1 268 ? -12.819 1.202 27.281 1.00 97.81 268 ILE A CA 1
ATOM 1961 C C . ILE A 1 268 ? -14.258 1.292 26.787 1.00 97.81 268 ILE A C 1
ATOM 1963 O O . ILE A 1 268 ? -15.107 1.894 27.443 1.00 97.81 268 ILE A O 1
ATOM 1967 N N . TRP A 1 269 ? -14.547 0.666 25.650 1.00 98.31 269 TRP A N 1
ATOM 1968 C CA . TRP A 1 269 ? -15.903 0.499 25.135 1.00 98.31 269 TRP A CA 1
ATOM 1969 C C . TRP A 1 269 ? -16.421 -0.906 25.448 1.00 98.31 269 TRP A C 1
ATOM 1971 O O . TRP A 1 269 ? -15.721 -1.895 25.230 1.00 98.31 269 TRP A O 1
ATOM 1981 N N . ARG A 1 270 ? -17.653 -0.981 25.959 1.00 97.50 270 ARG A N 1
ATOM 1982 C CA . ARG A 1 270 ? -18.384 -2.228 26.232 1.00 97.50 270 ARG A CA 1
ATOM 1983 C C . ARG A 1 270 ? -19.703 -2.211 25.459 1.00 97.50 270 ARG A C 1
ATOM 1985 O O . ARG A 1 270 ? -20.356 -1.165 25.408 1.00 97.50 270 ARG A O 1
ATOM 1992 N N . ALA A 1 271 ? -20.096 -3.327 24.851 1.00 95.44 271 ALA A N 1
ATOM 1993 C CA . ALA A 1 271 ? -21.331 -3.395 24.065 1.00 95.44 271 ALA A CA 1
ATOM 1994 C C . ALA A 1 271 ? -22.582 -3.277 24.964 1.00 95.44 271 ALA A C 1
ATOM 1996 O O . ALA A 1 271 ? -22.585 -3.753 26.096 1.00 95.44 271 ALA A O 1
ATOM 1997 N N . GLU A 1 272 ? -23.664 -2.659 24.478 1.00 88.88 272 GLU A N 1
ATOM 1998 C CA . GLU A 1 272 ? -24.929 -2.546 25.225 1.00 88.88 272 GLU A CA 1
ATOM 1999 C C . GLU A 1 272 ? -25.856 -3.746 24.962 1.00 88.88 272 GLU A C 1
ATOM 2001 O O . GLU A 1 272 ? -25.844 -4.344 23.880 1.00 88.88 272 GLU A O 1
ATOM 2006 N N . GLY A 1 273 ? -26.647 -4.127 25.970 1.00 74.75 273 GLY A N 1
ATOM 2007 C CA . GLY A 1 273 ? -27.442 -5.362 25.961 1.00 74.75 273 GLY A CA 1
ATOM 2008 C C . GLY A 1 273 ? -26.584 -6.609 26.196 1.00 74.75 273 GLY A C 1
ATOM 2009 O O . GLY A 1 273 ? -26.500 -7.461 25.312 1.00 74.75 273 GLY A O 1
ATOM 2010 N N . LEU A 1 274 ? -25.912 -6.650 27.350 1.00 55.03 274 LEU A N 1
ATOM 2011 C CA . LEU A 1 274 ? -25.269 -7.830 27.942 1.00 55.03 274 LEU A CA 1
ATOM 2012 C C . LEU A 1 274 ? -26.161 -8.365 29.073 1.00 55.03 274 LEU A C 1
ATOM 2014 O O . LEU A 1 274 ? -26.799 -7.509 29.730 1.00 55.03 274 LEU A O 1
#

Sequence (274 aa):
MGEAIDRPAAIATALEPRTLAAEAARRADRDAGGGLLAAIDALDIVNIASWRHDDIAALLCRDLAIDPTLRACHPVGGESPVRLLHEAALRIARGESRVVARRSLGLGADIEPSVTGGLSFFGGPLSNYMLHAACAMVRRLRGGGTGLLYGQGEFVTKHHALLLSADAAPQPLAQDYSVQADADRRRGAVPPLVEPAPGLAQVETATILYRRDGAVDQGVVVLRTTGGARTLASVSAEDQATLSRITDDSRFPVGLAGRIAADGDRMIWRAEGL

pLDDT: mean 83.68, std 12.58, range [33.75, 98.38]